Protein AF-A0A4Q5PZY2-F1 (afdb_monomer)

pLDDT: mean 84.06, std 11.75, range [44.28, 97.5]

Secondary structure (DSSP, 8-state):
-EEEESPTT----HHHHHHTEEEE-TTTGGGS-SS-EEEEEEETTEEEEEEEE--TTS-EEEE--HHHHHHH--STT--EEEEE-SSSEEEEEETTTTTTTSSSSSB-HHHHHHHHHHHHHHHHHSPPPPPPSSS-HHHHHHHHHS--TT---EETTEES--HHHHHHHHHHHHHHHHHHHHHHHTTSS-TT--EEE--TT---TT--SEEETTEEEEEE-S-HHHHHHHHHHHHTT-TT--SEEEE-HHHHHHHH--

Solvent-accessible surface area (backbone atoms only — not comparable to full-atom values): 14464 Å² total; per-residue (Å²): 96,75,51,60,41,47,48,94,95,52,61,43,45,68,68,32,39,72,67,5,39,50,67,40,49,78,90,58,44,86,77,46,64,96,61,63,45,79,30,39,36,32,46,95,92,39,81,42,82,28,49,36,41,75,43,87,101,51,56,26,42,34,44,63,34,36,76,58,28,53,74,52,49,63,50,73,65,36,45,29,34,39,33,48,75,54,77,55,31,34,38,52,44,36,44,66,61,40,65,68,64,72,72,20,67,71,31,42,53,68,52,51,51,51,47,51,51,54,51,50,53,31,34,69,75,26,45,80,77,83,73,78,93,70,78,55,73,65,57,51,50,45,59,35,69,39,74,62,92,87,60,74,43,48,39,33,84,41,67,82,48,24,59,51,57,38,50,55,36,52,50,38,40,50,35,46,58,51,43,55,50,49,37,35,74,70,64,76,37,63,67,81,40,41,27,30,54,37,50,84,81,52,84,49,92,96,57,55,39,30,32,52,71,85,39,40,18,42,62,45,69,58,60,51,90,51,41,67,61,52,50,52,61,48,52,74,73,32,89,87,58,68,79,41,80,35,58,32,68,68,32,54,53,54,65,73,78,108

Radius of gyration: 21.44 Å; Cα contacts (8 Å, |Δi|>4): 410; chains: 1; bounding box: 52×34×70 Å

Nearest PDB structures (foldseek):
  1yel-assembly1_A  TM=7.559E-01  e=3.638E-03  Arabidopsis thaliana
  4i1k-assembly2_B  TM=6.628E-01  e=3.866E-03  Arabidopsis thaliana
  8oj1-assembly1_A-2  TM=6.956E-01  e=2.529E-02  Marchantia polymorpha
  6sdg-assembly1_B  TM=6.313E-01  e=1.222E-02  Marchantia polymorpha
  6ycq-assembly1_B  TM=6.560E-01  e=2.109E-02  Arabidopsis thaliana

Sequence (258 aa):
MTFYLPTPGNNITTNDIEKGILRITVDVKPHFPPRDGLITIIINDKAHQVNFTKKIGRSDLLYIGKKLFESLAVGKKCRLRITRVNESEFRIENAYFLFLNTETDDIGYKQLLDLKQKYWESLKKTSFPIPPQNGSCVEMIHYFKRKNIGENNQIGPYFGLTVFEAANRIASDLVIINGIIQLIEQKREPKLSRITIRLGNKHIKGQGDFTINGKEGEAFNVAASFYKSKLRTTIAKWPNGLSYILVNAEVFEDLKNE

Mean predicted aligned error: 11.79 Å

Structure (mmCIF, N/CA/C/O backbone):
data_AF-A0A4Q5PZY2-F1
#
_entry.id   AF-A0A4Q5PZY2-F1
#
loop_
_atom_site.group_PDB
_atom_site.id
_atom_site.type_symbol
_atom_site.label_atom_id
_atom_site.label_alt_id
_atom_site.label_comp_id
_atom_site.label_asym_id
_atom_site.label_entity_id
_atom_site.label_seq_id
_atom_site.pdbx_PDB_ins_code
_atom_site.Cartn_x
_atom_site.Cartn_y
_atom_site.Cartn_z
_atom_site.occupancy
_atom_site.B_iso_or_equiv
_atom_site.auth_seq_id
_atom_site.auth_comp_id
_atom_site.auth_asym_id
_atom_site.auth_atom_id
_atom_site.pdbx_PDB_model_num
ATOM 1 N N . MET A 1 1 ? -8.182 3.109 -21.704 1.00 81.50 1 MET A N 1
ATOM 2 C CA . MET A 1 1 ? -7.875 1.692 -22.032 1.00 81.50 1 MET A CA 1
ATOM 3 C C . MET A 1 1 ? -6.744 1.212 -21.139 1.00 81.50 1 MET A C 1
ATOM 5 O O . MET A 1 1 ? -5.828 1.993 -20.908 1.00 81.50 1 MET A O 1
ATOM 9 N N . THR A 1 2 ? -6.793 -0.034 -20.663 1.00 81.81 2 THR A N 1
ATOM 10 C CA . THR A 1 2 ? -5.814 -0.578 -19.711 1.00 81.81 2 THR A CA 1
ATOM 11 C C . THR A 1 2 ? -5.279 -1.925 -20.183 1.00 81.81 2 THR A C 1
ATOM 13 O O . THR A 1 2 ? -6.039 -2.749 -20.682 1.00 81.81 2 THR A O 1
ATOM 16 N N . PHE A 1 3 ? -3.977 -2.144 -20.020 1.00 83.19 3 PHE A N 1
ATOM 17 C CA . PHE A 1 3 ? -3.289 -3.391 -20.358 1.00 83.19 3 PHE A CA 1
ATOM 18 C C . PHE A 1 3 ? -2.084 -3.605 -19.435 1.00 83.19 3 PHE A C 1
ATOM 20 O O . PHE A 1 3 ? -1.756 -2.750 -18.611 1.00 83.19 3 PHE A O 1
ATOM 27 N N . TYR A 1 4 ? -1.432 -4.763 -19.552 1.00 82.19 4 TYR A N 1
ATOM 28 C CA . TYR A 1 4 ? -0.329 -5.144 -18.675 1.00 82.19 4 TYR A CA 1
ATOM 29 C C . TYR A 1 4 ? 0.947 -5.435 -19.454 1.00 82.19 4 TYR A C 1
ATOM 31 O O . TYR A 1 4 ? 0.915 -6.146 -20.454 1.00 82.19 4 TYR A O 1
ATOM 39 N N . LEU A 1 5 ? 2.067 -4.939 -18.937 1.00 85.12 5 LEU A N 1
ATOM 40 C CA . LEU A 1 5 ? 3.406 -5.211 -19.445 1.00 85.12 5 LEU A CA 1
ATOM 41 C C . LEU A 1 5 ? 4.268 -5.837 -18.349 1.00 85.12 5 LEU A C 1
ATOM 43 O O . LEU A 1 5 ? 4.194 -5.390 -17.215 1.00 85.12 5 LEU A O 1
ATOM 47 N N . PRO A 1 6 ? 5.116 -6.825 -18.638 1.00 79.44 6 PRO A N 1
ATOM 48 C CA . PRO A 1 6 ? 5.267 -7.485 -19.922 1.00 79.44 6 PRO A CA 1
ATOM 49 C C . PRO A 1 6 ? 4.070 -8.407 -20.210 1.00 79.44 6 PRO A C 1
ATOM 51 O O . PRO A 1 6 ? 3.331 -8.802 -19.302 1.00 79.44 6 PRO A O 1
ATOM 54 N N . THR A 1 7 ? 3.853 -8.719 -21.484 1.00 77.25 7 THR A N 1
ATOM 55 C CA . THR A 1 7 ? 2.777 -9.620 -21.921 1.00 77.25 7 THR A CA 1
ATOM 56 C C . THR A 1 7 ? 3.162 -11.080 -21.670 1.00 77.25 7 THR A C 1
ATOM 58 O O . THR A 1 7 ? 4.345 -11.357 -21.444 1.00 77.25 7 THR A O 1
ATOM 61 N N . PRO A 1 8 ? 2.200 -12.026 -21.625 1.00 71.75 8 PRO A N 1
ATOM 62 C CA . PRO A 1 8 ? 2.488 -13.416 -21.276 1.00 71.75 8 PRO A CA 1
ATOM 63 C C . PRO A 1 8 ? 3.657 -13.997 -22.085 1.00 71.75 8 PRO A C 1
ATOM 65 O O . PRO A 1 8 ? 3.727 -13.830 -23.298 1.00 71.75 8 PRO A O 1
ATOM 68 N N . GLY A 1 9 ? 4.596 -14.648 -21.395 1.00 69.44 9 GLY A N 1
ATOM 69 C CA . GLY A 1 9 ? 5.831 -15.175 -21.990 1.00 69.44 9 GLY A CA 1
ATOM 70 C C . GLY A 1 9 ? 7.020 -14.202 -21.999 1.00 69.44 9 GLY A C 1
ATOM 71 O O . GLY A 1 9 ? 8.149 -14.640 -22.199 1.00 69.44 9 GLY A O 1
ATOM 72 N N . ASN A 1 10 ? 6.810 -12.914 -21.708 1.00 79.12 10 ASN A N 1
ATOM 73 C CA . ASN A 1 10 ? 7.871 -11.909 -21.599 1.00 79.12 10 ASN A CA 1
ATOM 74 C C . ASN A 1 10 ? 8.143 -11.533 -20.134 1.00 79.12 10 ASN A C 1
ATOM 76 O O . ASN A 1 10 ? 7.277 -11.659 -19.273 1.00 79.12 10 ASN A O 1
ATOM 80 N N . ASN A 1 11 ? 9.350 -11.038 -19.843 1.00 78.00 11 ASN A N 1
ATOM 81 C CA . ASN A 1 11 ? 9.750 -10.595 -18.505 1.00 78.00 11 ASN A CA 1
ATOM 82 C C . ASN A 1 11 ? 10.530 -9.277 -18.582 1.00 78.00 11 ASN A C 1
ATOM 84 O O . ASN A 1 11 ? 11.343 -9.107 -19.487 1.00 78.00 11 ASN A O 1
ATOM 88 N N . ILE A 1 12 ? 10.338 -8.384 -17.605 1.00 82.38 12 ILE A N 1
ATOM 89 C CA . ILE A 1 12 ? 11.254 -7.255 -17.389 1.00 82.38 12 ILE A CA 1
ATOM 90 C C . ILE A 1 12 ? 12.573 -7.833 -16.870 1.00 82.38 12 ILE A C 1
ATOM 92 O O . ILE A 1 12 ? 12.580 -8.591 -15.892 1.00 82.38 12 ILE A O 1
ATOM 96 N N . THR A 1 13 ? 13.675 -7.522 -17.552 1.00 82.62 13 THR A N 1
ATOM 97 C CA . THR A 1 13 ? 15.013 -8.026 -17.215 1.00 82.62 13 THR A CA 1
ATOM 98 C C . THR A 1 13 ? 15.801 -7.022 -16.374 1.00 82.62 13 THR A C 1
ATOM 100 O O . THR A 1 13 ? 15.485 -5.835 -16.340 1.00 82.62 13 THR A O 1
ATOM 103 N N . THR A 1 14 ? 16.875 -7.477 -15.724 1.00 77.25 14 THR A N 1
ATOM 104 C CA . THR A 1 14 ? 17.794 -6.589 -14.989 1.00 77.25 14 THR A CA 1
ATOM 105 C C . THR A 1 14 ? 18.388 -5.510 -15.900 1.00 77.25 14 THR A C 1
ATOM 107 O O . THR A 1 14 ? 18.430 -4.348 -15.521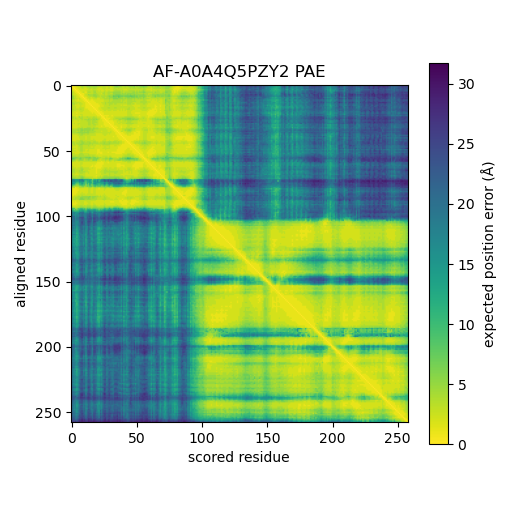 1.00 77.25 14 THR A O 1
ATOM 110 N N . ASN A 1 15 ? 18.742 -5.870 -17.137 1.00 84.44 15 ASN A N 1
ATOM 111 C CA . ASN A 1 15 ? 19.282 -4.946 -18.138 1.00 84.44 15 ASN A CA 1
ATOM 112 C C . ASN A 1 15 ? 18.269 -3.854 -18.530 1.00 84.44 15 ASN A C 1
ATOM 114 O O . ASN A 1 15 ? 18.650 -2.717 -18.793 1.00 84.44 15 ASN A O 1
ATOM 118 N N . ASP A 1 16 ? 16.974 -4.184 -18.564 1.00 87.69 16 ASP A N 1
ATOM 119 C CA . ASP A 1 16 ? 15.919 -3.203 -18.836 1.00 87.69 16 ASP A CA 1
ATOM 120 C C . ASP A 1 16 ? 15.817 -2.178 -17.695 1.00 87.69 16 ASP A C 1
ATOM 122 O O . ASP A 1 16 ? 15.738 -0.978 -17.956 1.00 87.69 16 ASP A O 1
ATOM 126 N N . ILE A 1 17 ? 15.892 -2.635 -16.439 1.00 82.88 17 ILE A N 1
ATOM 127 C CA . ILE A 1 17 ? 15.881 -1.772 -15.245 1.00 82.88 17 ILE A CA 1
ATOM 128 C C . ILE A 1 17 ? 17.137 -0.894 -15.206 1.00 82.88 17 ILE A C 1
ATOM 130 O O . ILE A 1 17 ? 17.031 0.326 -15.087 1.00 82.88 17 ILE A O 1
ATOM 134 N N . GLU A 1 18 ? 18.319 -1.491 -15.385 1.00 84.19 18 GLU A N 1
ATOM 135 C CA . GLU A 1 18 ? 19.608 -0.787 -15.385 1.00 84.19 18 GLU A CA 1
ATOM 136 C C . GLU A 1 18 ? 19.666 0.314 -16.443 1.00 84.19 18 GLU A C 1
ATOM 138 O O . GLU A 1 18 ? 20.152 1.413 -16.168 1.00 84.19 18 GLU A O 1
ATOM 143 N N . LYS A 1 19 ? 19.132 0.044 -17.639 1.00 89.69 19 LYS A N 1
ATOM 144 C CA . LYS A 1 19 ? 19.062 1.025 -18.728 1.00 89.69 19 LYS A CA 1
ATOM 145 C C . LYS A 1 19 ? 17.882 1.984 -18.605 1.00 89.69 19 LYS A C 1
ATOM 147 O O . LYS A 1 19 ? 17.841 2.973 -19.332 1.00 89.69 19 LYS A O 1
ATOM 152 N N . GLY A 1 20 ? 16.927 1.723 -17.713 1.00 90.94 20 GLY A N 1
ATOM 153 C CA . GLY A 1 20 ? 15.727 2.542 -17.585 1.00 90.94 20 GLY A CA 1
ATOM 154 C C . GLY A 1 20 ? 14.769 2.413 -18.775 1.00 90.94 20 GLY A C 1
ATOM 155 O O . GLY A 1 20 ? 14.147 3.409 -19.138 1.00 90.94 20 GLY A O 1
ATOM 156 N N . ILE A 1 21 ? 14.689 1.243 -19.421 1.00 93.25 21 ILE A N 1
ATOM 157 C CA . ILE A 1 21 ? 13.954 1.040 -20.681 1.00 93.25 21 ILE A CA 1
ATOM 158 C C . ILE A 1 21 ? 12.835 0.012 -20.513 1.00 93.25 21 ILE A C 1
ATOM 160 O O . ILE A 1 21 ? 13.097 -1.185 -20.422 1.00 93.25 21 ILE A O 1
ATOM 164 N N . LEU A 1 22 ? 11.578 0.447 -20.585 1.00 92.19 22 LEU A N 1
ATOM 165 C CA . LEU A 1 22 ? 10.438 -0.462 -20.677 1.00 92.19 22 LEU A CA 1
ATOM 166 C C . LEU A 1 22 ? 10.208 -0.872 -22.136 1.00 92.19 22 LEU A C 1
ATOM 168 O O . LEU A 1 22 ? 10.033 -0.031 -23.019 1.00 92.19 22 LEU A O 1
ATOM 172 N N . ARG A 1 23 ? 10.194 -2.182 -22.388 1.00 92.12 23 ARG A N 1
ATOM 173 C CA . ARG A 1 23 ? 9.936 -2.750 -23.715 1.00 92.12 23 ARG A CA 1
ATOM 174 C C . ARG A 1 23 ? 8.444 -2.949 -23.936 1.00 92.12 23 ARG A C 1
ATOM 176 O O . ARG A 1 23 ? 7.781 -3.640 -23.167 1.00 92.12 23 ARG A O 1
ATOM 183 N N . ILE A 1 24 ? 7.949 -2.396 -25.032 1.00 92.62 24 ILE A N 1
ATOM 184 C CA . ILE A 1 24 ? 6.563 -2.509 -25.470 1.00 92.62 24 ILE A CA 1
ATOM 185 C C . ILE A 1 24 ? 6.483 -3.624 -26.518 1.00 92.62 24 ILE A C 1
ATOM 187 O O . ILE A 1 24 ? 7.034 -3.518 -27.619 1.00 92.62 24 ILE A O 1
ATOM 191 N N . THR A 1 25 ? 5.856 -4.736 -26.147 1.00 88.12 25 THR A N 1
ATOM 192 C CA . THR A 1 25 ? 5.721 -5.939 -26.980 1.00 88.12 25 THR A CA 1
ATOM 193 C C . THR A 1 25 ? 4.726 -5.730 -28.120 1.00 88.12 25 THR A C 1
ATOM 195 O O . THR A 1 25 ? 3.890 -4.828 -28.071 1.00 88.12 25 THR A O 1
ATOM 198 N N . VAL A 1 26 ? 4.847 -6.545 -29.177 1.00 86.12 26 VAL A N 1
ATOM 199 C CA . VAL A 1 26 ? 4.150 -6.333 -30.460 1.00 86.12 26 VAL A CA 1
ATOM 200 C C . VAL A 1 26 ? 2.632 -6.223 -30.310 1.00 86.12 26 VAL A C 1
ATOM 202 O O . VAL A 1 26 ? 2.004 -5.441 -31.016 1.00 86.12 26 VAL A O 1
ATOM 205 N N . ASP A 1 27 ? 2.073 -6.962 -29.357 1.00 85.88 27 ASP A N 1
ATOM 206 C CA . ASP A 1 27 ? 0.644 -7.092 -29.111 1.00 85.88 27 ASP A CA 1
ATOM 207 C C . ASP A 1 27 ? 0.012 -5.824 -28.528 1.00 85.88 27 ASP A C 1
ATOM 209 O O . ASP A 1 27 ? -1.162 -5.563 -28.769 1.00 85.88 27 ASP A O 1
ATOM 213 N N . VAL A 1 28 ? 0.791 -4.988 -27.836 1.00 89.50 28 VAL A N 1
ATOM 214 C CA . VAL A 1 28 ? 0.290 -3.729 -27.259 1.00 89.50 28 VAL A CA 1
ATOM 215 C C . VAL A 1 28 ? 0.786 -2.480 -27.989 1.00 89.50 28 VAL A C 1
ATOM 217 O O . VAL A 1 28 ? 0.323 -1.378 -27.695 1.00 89.50 28 VAL A O 1
ATOM 220 N N . LYS A 1 29 ? 1.682 -2.617 -28.977 1.00 91.06 29 LYS A N 1
ATOM 221 C CA . LYS A 1 29 ? 2.161 -1.494 -29.807 1.00 91.06 29 LYS A CA 1
ATOM 222 C C . LYS A 1 29 ? 1.058 -0.634 -30.428 1.00 91.06 29 LYS A C 1
ATOM 224 O O . LYS A 1 29 ? 1.265 0.581 -30.479 1.00 91.06 29 LYS A O 1
ATOM 229 N N . PRO A 1 30 ? -0.078 -1.187 -30.906 1.00 91.75 30 PRO A N 1
ATOM 230 C CA . PRO A 1 30 ? -1.146 -0.371 -31.484 1.00 91.75 30 PRO A CA 1
ATOM 231 C C . PRO A 1 30 ? -1.747 0.649 -30.505 1.00 91.75 30 PRO A C 1
ATOM 233 O O . PRO A 1 30 ? -2.427 1.577 -30.930 1.00 91.75 30 PRO A O 1
ATOM 236 N N . HIS A 1 31 ? -1.506 0.498 -29.199 1.00 91.88 31 HIS A N 1
ATOM 237 C CA . HIS A 1 31 ? -2.008 1.409 -28.168 1.00 91.88 31 HIS A CA 1
ATOM 238 C C . HIS A 1 31 ? -1.060 2.568 -27.843 1.00 91.88 31 HIS A C 1
ATOM 240 O O . HIS A 1 31 ? -1.451 3.466 -27.098 1.00 91.88 31 HIS A O 1
ATOM 246 N N . PHE A 1 32 ? 0.157 2.555 -28.388 1.00 93.75 32 PHE A N 1
ATOM 247 C CA . PHE A 1 32 ? 1.151 3.615 -28.230 1.00 93.75 32 PHE A CA 1
ATOM 248 C C . PHE A 1 32 ? 1.190 4.528 -29.465 1.00 93.75 32 PHE A C 1
ATOM 250 O O . PHE A 1 32 ? 0.739 4.111 -30.538 1.00 93.75 32 PHE A O 1
ATOM 257 N N . PRO A 1 33 ? 1.738 5.757 -29.345 1.00 93.50 33 PRO A N 1
ATOM 258 C CA . PRO A 1 33 ? 1.829 6.697 -30.459 1.00 93.50 33 PRO A CA 1
ATOM 259 C C . PRO A 1 33 ? 2.425 6.068 -31.721 1.00 93.50 33 PRO A C 1
ATOM 261 O O . PRO A 1 33 ? 3.290 5.199 -31.621 1.00 93.50 33 PRO A O 1
ATOM 264 N N . PRO A 1 34 ? 2.008 6.488 -32.927 1.00 91.25 34 PRO A N 1
ATOM 265 C CA . PRO A 1 34 ? 2.454 5.873 -34.177 1.00 91.25 34 PRO A CA 1
ATOM 266 C C . PRO A 1 34 ? 3.895 6.235 -34.566 1.00 91.25 34 PRO A C 1
ATOM 268 O O . PRO A 1 34 ? 4.458 5.579 -35.440 1.00 91.25 34 PRO A O 1
ATOM 271 N N . ARG A 1 35 ? 4.500 7.243 -33.927 1.00 92.81 35 ARG A N 1
ATOM 272 C CA . ARG A 1 35 ? 5.833 7.776 -34.242 1.00 92.81 35 ARG A CA 1
ATOM 273 C C . ARG A 1 35 ? 6.664 7.956 -32.974 1.00 92.81 35 ARG A C 1
ATOM 275 O O . ARG A 1 35 ? 6.118 7.980 -31.872 1.00 92.81 35 ARG A O 1
ATOM 282 N N . ASP A 1 36 ? 7.970 8.092 -33.163 1.00 96.38 36 ASP A N 1
ATOM 283 C CA . ASP A 1 36 ? 8.914 8.466 -32.110 1.00 96.38 36 ASP A CA 1
ATOM 284 C C . ASP A 1 36 ? 8.577 9.854 -31.559 1.00 96.38 36 ASP A C 1
ATOM 286 O O . ASP A 1 36 ? 8.077 10.717 -32.285 1.00 96.38 36 ASP A O 1
ATOM 290 N N . GLY A 1 37 ? 8.875 10.082 -30.283 1.00 95.31 37 GLY A N 1
ATOM 291 C CA . GLY A 1 37 ? 8.677 11.388 -29.668 1.00 95.31 37 GLY A CA 1
ATOM 292 C C . GLY A 1 37 ? 8.679 11.354 -28.149 1.00 95.31 37 GLY A C 1
ATOM 293 O O . GLY A 1 37 ? 8.898 10.314 -27.525 1.00 95.31 37 GLY A O 1
ATOM 294 N N . LEU A 1 38 ? 8.423 12.518 -27.559 1.00 96.81 38 LEU A N 1
ATOM 295 C CA . LEU A 1 38 ? 8.195 12.646 -26.127 1.00 96.81 38 LEU A CA 1
ATOM 296 C C . LEU A 1 38 ? 6.752 12.274 -25.800 1.00 96.81 38 LEU A C 1
ATOM 298 O O . LEU A 1 38 ? 5.817 12.740 -26.451 1.00 96.81 38 LEU A O 1
ATOM 302 N N . ILE A 1 39 ? 6.586 11.462 -24.763 1.00 97.06 39 ILE A N 1
ATOM 303 C CA . ILE A 1 39 ? 5.285 11.152 -24.179 1.00 97.06 39 ILE A CA 1
ATOM 304 C C . ILE A 1 39 ? 5.309 11.461 -22.688 1.00 97.06 39 ILE A C 1
ATOM 306 O O . ILE A 1 39 ? 6.365 11.456 -22.051 1.00 97.06 39 ILE A O 1
ATOM 310 N N . THR A 1 40 ? 4.136 11.698 -22.122 1.00 97.50 40 THR A N 1
ATOM 311 C CA . THR A 1 40 ? 3.965 11.887 -20.686 1.00 97.50 40 THR A CA 1
ATOM 312 C C . THR A 1 40 ? 3.638 10.549 -20.036 1.00 97.50 40 THR A C 1
ATOM 314 O O . THR A 1 40 ? 2.727 9.838 -20.460 1.00 97.50 40 THR A O 1
ATOM 317 N N . ILE A 1 41 ? 4.358 10.208 -18.972 1.00 95.94 41 ILE A N 1
ATOM 318 C CA . ILE A 1 41 ? 3.991 9.116 -18.076 1.00 95.94 41 ILE A CA 1
ATOM 319 C C . ILE A 1 41 ? 3.628 9.656 -16.698 1.00 95.94 41 ILE A C 1
ATOM 321 O O . ILE A 1 41 ? 4.296 10.548 -16.183 1.00 95.94 41 ILE A O 1
ATOM 325 N N . ILE A 1 42 ? 2.586 9.101 -16.086 1.00 90.12 42 ILE A N 1
ATOM 326 C CA . ILE A 1 42 ? 2.214 9.394 -14.703 1.00 90.12 42 ILE A CA 1
ATOM 327 C C . ILE A 1 42 ? 2.640 8.223 -13.824 1.00 90.12 42 ILE A C 1
ATOM 329 O O . ILE A 1 42 ? 2.158 7.103 -14.011 1.00 90.12 42 ILE A O 1
ATOM 333 N N . ILE A 1 43 ? 3.516 8.497 -12.857 1.00 84.69 43 ILE A N 1
ATOM 334 C CA . ILE A 1 43 ? 4.001 7.546 -11.850 1.00 84.69 43 ILE A CA 1
ATOM 335 C C . ILE A 1 43 ? 3.852 8.210 -10.482 1.00 84.69 43 ILE A C 1
ATOM 337 O O . ILE A 1 43 ? 4.322 9.330 -10.298 1.00 84.69 43 ILE A O 1
ATOM 341 N N . ASN A 1 44 ? 3.225 7.535 -9.513 1.00 73.62 44 ASN A N 1
ATOM 342 C CA . ASN A 1 44 ? 2.990 8.082 -8.164 1.00 73.62 44 ASN A CA 1
ATOM 343 C C . ASN A 1 44 ? 2.357 9.490 -8.198 1.00 73.62 44 ASN A C 1
ATOM 345 O O . ASN A 1 44 ? 2.823 10.405 -7.520 1.00 73.62 44 ASN A O 1
ATOM 349 N N . ASP A 1 45 ? 1.357 9.666 -9.070 1.00 77.69 45 ASP A N 1
ATOM 350 C CA . ASP A 1 45 ? 0.629 10.922 -9.319 1.00 77.69 45 ASP A CA 1
ATOM 351 C C . ASP A 1 45 ? 1.482 12.111 -9.779 1.00 77.69 45 ASP A C 1
ATOM 353 O O . ASP A 1 45 ? 1.030 13.255 -9.779 1.00 77.69 45 ASP A O 1
ATOM 357 N N . LYS A 1 46 ? 2.707 11.847 -10.241 1.00 83.00 46 LYS A N 1
ATOM 358 C CA . LYS A 1 46 ? 3.584 12.844 -10.851 1.00 83.00 46 LYS A CA 1
ATOM 359 C C . LYS A 1 46 ? 3.753 12.561 -12.334 1.00 83.00 46 LYS A C 1
ATOM 361 O O . LYS A 1 46 ? 4.001 11.425 -12.736 1.00 83.00 46 LYS A O 1
ATOM 366 N N . ALA A 1 47 ? 3.610 13.610 -13.137 1.00 92.25 47 ALA A N 1
ATOM 367 C CA . ALA A 1 47 ? 3.840 13.562 -14.572 1.00 92.25 47 ALA A CA 1
ATOM 368 C C . ALA A 1 47 ? 5.340 13.682 -14.883 1.00 92.25 47 ALA A C 1
ATOM 370 O O . ALA A 1 47 ? 6.044 14.520 -14.318 1.00 92.25 47 ALA A O 1
ATOM 371 N N . HIS A 1 48 ? 5.814 12.856 -15.809 1.00 95.12 48 HIS A N 1
ATOM 372 C CA . HIS A 1 48 ? 7.191 12.819 -16.284 1.00 95.12 48 HIS A CA 1
ATOM 373 C C . HIS A 1 48 ? 7.195 12.743 -17.810 1.00 95.12 48 HIS A C 1
ATOM 375 O O . HIS A 1 48 ? 6.497 11.909 -18.381 1.00 95.12 48 HIS A O 1
ATOM 381 N N . GLN A 1 49 ? 7.991 13.577 -18.478 1.00 96.94 49 GLN A N 1
ATOM 382 C CA . GLN A 1 49 ? 8.216 13.433 -19.917 1.00 96.94 49 GLN A CA 1
ATOM 383 C C . GLN A 1 49 ? 9.342 12.438 -20.180 1.00 96.94 49 GLN A C 1
ATOM 385 O O . GLN A 1 49 ? 10.409 12.518 -19.572 1.00 96.94 49 GLN A O 1
ATOM 390 N N . VAL A 1 50 ? 9.093 11.501 -21.090 1.00 96.69 50 VAL A N 1
ATOM 391 C CA . VAL A 1 50 ? 10.014 10.415 -21.428 1.00 96.69 50 VAL A CA 1
ATOM 392 C C . VAL A 1 50 ? 10.046 10.179 -22.931 1.00 96.69 50 VAL A C 1
ATOM 394 O O . VAL A 1 50 ? 9.061 10.408 -23.632 1.00 96.69 50 VAL A O 1
ATOM 397 N N . ASN A 1 51 ? 11.181 9.695 -23.431 1.00 97.44 51 ASN A N 1
ATOM 398 C CA . ASN A 1 51 ? 11.319 9.359 -24.845 1.00 97.44 51 ASN A CA 1
ATOM 399 C C . ASN A 1 51 ? 10.632 8.027 -25.157 1.00 97.44 51 ASN A C 1
ATOM 401 O O . ASN A 1 51 ? 10.817 7.035 -24.448 1.00 97.44 51 ASN A O 1
ATOM 405 N N . PHE A 1 52 ? 9.901 7.999 -26.264 1.00 97.25 52 PHE A N 1
ATOM 406 C CA . PHE A 1 52 ? 9.341 6.807 -26.878 1.00 97.25 52 PHE A CA 1
ATOM 407 C C . PHE A 1 52 ? 9.952 6.601 -28.267 1.00 97.25 52 PHE A C 1
ATOM 409 O O . PHE A 1 52 ? 10.076 7.540 -29.055 1.00 97.25 52 PHE A O 1
ATOM 416 N N . THR A 1 53 ? 10.334 5.362 -28.572 1.00 96.81 53 THR A N 1
ATOM 417 C CA . THR A 1 53 ? 10.977 4.997 -29.838 1.00 96.81 53 THR A CA 1
ATOM 418 C C . THR A 1 53 ? 10.347 3.741 -30.425 1.00 96.81 53 THR A C 1
ATOM 420 O O . THR A 1 53 ? 10.413 2.660 -29.833 1.00 96.81 53 THR A O 1
ATOM 423 N N . LYS A 1 54 ? 9.810 3.865 -31.638 1.00 94.06 54 LYS A N 1
ATOM 424 C CA . LYS A 1 54 ? 9.329 2.770 -32.475 1.00 94.06 54 LYS A CA 1
ATOM 425 C C . LYS A 1 54 ? 10.491 1.937 -32.988 1.00 94.06 54 LYS A C 1
ATOM 427 O O . LYS A 1 54 ? 11.539 2.443 -33.393 1.00 94.06 54 LYS A O 1
ATOM 432 N N . LYS A 1 55 ? 10.293 0.624 -33.021 1.00 92.88 55 LYS A N 1
ATOM 433 C CA . LYS A 1 55 ? 11.224 -0.324 -33.635 1.00 92.88 55 LYS A CA 1
ATOM 434 C C . LYS A 1 55 ? 10.483 -1.257 -34.582 1.00 92.88 55 LYS A C 1
ATOM 436 O O . LYS A 1 55 ? 9.481 -1.872 -34.223 1.00 92.88 55 LYS A O 1
ATOM 441 N N . ILE A 1 56 ? 11.012 -1.408 -35.792 1.00 86.94 56 ILE A N 1
ATOM 442 C CA . ILE A 1 56 ? 10.509 -2.370 -36.778 1.00 86.94 56 ILE A CA 1
ATOM 443 C C . ILE A 1 56 ? 11.047 -3.760 -36.416 1.00 86.94 56 ILE A C 1
ATOM 445 O O . ILE A 1 56 ? 12.228 -3.909 -36.101 1.00 86.94 56 ILE A O 1
ATOM 449 N N . GLY A 1 57 ? 10.174 -4.772 -36.396 1.00 83.81 57 GLY A N 1
ATOM 450 C CA . GLY A 1 57 ? 10.548 -6.170 -36.123 1.00 83.81 57 GLY A CA 1
ATOM 451 C C . GLY A 1 57 ? 11.051 -6.469 -34.700 1.00 83.81 57 GLY A C 1
A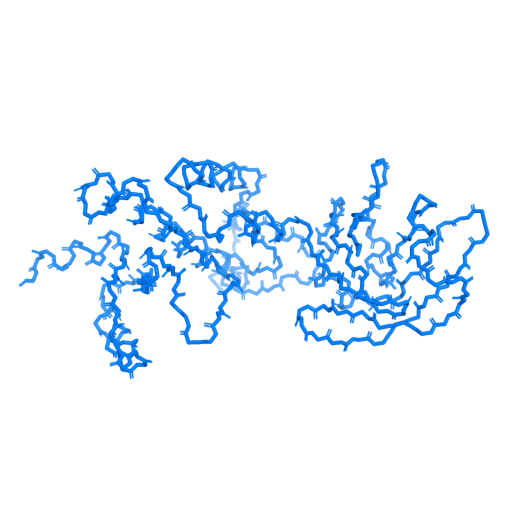TOM 452 O O . GLY A 1 57 ? 11.526 -7.570 -34.440 1.00 83.81 57 GLY A O 1
ATOM 453 N N . ARG A 1 58 ? 10.982 -5.508 -33.769 1.00 88.00 58 ARG A N 1
ATOM 454 C CA . ARG A 1 58 ? 11.407 -5.636 -32.358 1.00 88.00 58 ARG A CA 1
ATOM 455 C C . ARG A 1 58 ? 10.445 -4.884 -31.443 1.00 88.00 58 ARG A C 1
ATOM 457 O O . ARG A 1 58 ? 9.612 -4.144 -31.945 1.00 88.00 58 ARG A O 1
ATOM 464 N N . SER A 1 59 ? 10.550 -5.027 -30.124 1.00 90.69 59 SER A N 1
ATOM 465 C CA . SER A 1 59 ? 9.765 -4.228 -29.166 1.00 90.69 59 SER A CA 1
ATOM 466 C C . SER A 1 59 ? 10.032 -2.725 -29.307 1.00 90.69 59 SER A C 1
ATOM 468 O O . SER A 1 59 ? 11.188 -2.334 -29.486 1.00 90.69 59 SER A O 1
ATOM 470 N N . ASP A 1 60 ? 8.989 -1.897 -29.177 1.00 94.88 60 ASP A N 1
ATOM 471 C CA . ASP A 1 60 ? 9.177 -0.444 -29.033 1.00 94.88 60 ASP A CA 1
ATOM 472 C C . ASP A 1 60 ? 9.771 -0.155 -27.645 1.00 94.88 60 ASP A C 1
ATOM 474 O O . ASP A 1 60 ? 9.681 -0.985 -26.734 1.00 94.88 60 ASP A O 1
ATOM 478 N N . LEU A 1 61 ? 10.426 0.992 -27.489 1.00 95.44 61 LEU A N 1
ATOM 479 C CA . LEU A 1 61 ? 11.187 1.330 -26.288 1.00 95.44 61 LEU A CA 1
ATOM 480 C C . LEU A 1 61 ? 10.622 2.586 -25.636 1.00 95.44 61 LEU A C 1
ATOM 482 O O . LEU A 1 61 ? 10.442 3.606 -26.299 1.00 95.44 61 LEU A O 1
ATOM 486 N N . LEU A 1 62 ? 10.395 2.513 -24.328 1.00 95.44 62 LEU A N 1
ATOM 487 C CA . LEU A 1 62 ? 10.007 3.642 -23.496 1.00 95.44 62 LEU A CA 1
ATOM 488 C C . LEU A 1 62 ? 11.105 3.920 -22.466 1.00 95.44 62 LEU A C 1
ATOM 490 O O . LEU A 1 62 ? 11.372 3.097 -21.589 1.00 95.44 62 LEU A O 1
ATOM 494 N N . TYR A 1 63 ? 11.746 5.078 -22.573 1.00 95.81 63 TYR A N 1
ATOM 495 C CA . TYR A 1 63 ? 12.894 5.470 -21.755 1.00 95.81 63 TYR A CA 1
ATOM 496 C C . TYR A 1 63 ? 12.436 6.147 -20.460 1.00 95.81 63 TYR A C 1
ATOM 498 O O . TYR A 1 63 ? 12.483 7.366 -20.324 1.00 95.81 63 TYR A O 1
ATOM 506 N N . ILE A 1 64 ? 11.992 5.333 -19.506 1.00 92.06 64 ILE A N 1
ATOM 507 C CA . ILE A 1 64 ? 11.513 5.764 -18.184 1.00 92.06 64 ILE A CA 1
ATOM 508 C C . ILE A 1 64 ? 12.653 6.353 -17.334 1.00 92.06 64 ILE A C 1
ATOM 510 O O . ILE A 1 64 ? 12.436 7.238 -16.510 1.00 92.06 64 ILE A O 1
ATOM 514 N N . GLY A 1 65 ? 13.879 5.875 -17.550 1.00 89.69 65 GLY A N 1
ATOM 515 C CA . GLY A 1 65 ? 15.051 6.230 -16.755 1.00 89.69 65 GLY A CA 1
ATOM 516 C C . GLY A 1 65 ? 15.173 5.366 -15.498 1.00 89.69 65 GLY A C 1
ATOM 517 O O . GLY A 1 65 ? 14.182 5.029 -14.854 1.00 89.69 65 GLY A O 1
ATOM 518 N N . LYS A 1 66 ? 16.412 5.006 -15.138 1.00 85.31 66 LYS A N 1
ATOM 519 C CA . LYS A 1 66 ? 16.725 4.009 -14.098 1.00 85.31 66 LYS A CA 1
ATOM 520 C C . LYS A 1 66 ? 15.987 4.255 -12.777 1.00 85.31 66 LYS A C 1
ATOM 522 O O . LYS A 1 66 ? 15.268 3.382 -12.320 1.00 85.31 66 LYS A O 1
ATOM 527 N N . LYS A 1 67 ? 16.079 5.466 -12.212 1.00 82.25 67 LYS A N 1
ATOM 528 C CA . LYS A 1 67 ? 15.468 5.801 -10.908 1.00 82.25 67 LYS A CA 1
ATOM 529 C C . LYS A 1 67 ? 13.943 5.639 -10.888 1.00 82.25 67 LYS A C 1
ATOM 531 O O . LYS A 1 67 ? 13.385 5.145 -9.914 1.00 82.25 67 LYS A O 1
ATOM 536 N N . LEU A 1 68 ? 13.262 6.094 -11.943 1.00 83.69 68 LEU A N 1
ATOM 537 C CA . LEU A 1 68 ? 11.807 5.967 -12.063 1.00 83.69 68 LEU A CA 1
ATOM 538 C C . LEU A 1 68 ? 11.410 4.528 -12.384 1.00 83.69 68 LEU A C 1
ATOM 540 O O . LEU A 1 68 ? 10.382 4.050 -11.919 1.00 83.69 68 LEU A O 1
ATOM 544 N N . PHE A 1 69 ? 12.233 3.819 -13.151 1.00 84.69 69 PHE A N 1
ATOM 545 C CA . PHE A 1 69 ? 11.941 2.439 -13.477 1.00 84.69 69 PHE A CA 1
ATOM 546 C C . PHE A 1 69 ? 12.152 1.523 -12.271 1.00 84.69 69 PHE A C 1
ATOM 548 O O . PHE A 1 69 ? 11.312 0.674 -12.038 1.00 84.69 69 PHE A O 1
ATOM 555 N N . GLU A 1 70 ? 13.171 1.746 -11.441 1.00 76.31 70 GLU A N 1
ATOM 556 C CA . GLU A 1 70 ? 13.375 1.053 -10.157 1.00 76.31 70 GLU A CA 1
ATOM 557 C C . GLU A 1 70 ? 12.239 1.315 -9.155 1.00 76.31 70 GLU A C 1
ATOM 559 O O . GLU A 1 70 ? 11.931 0.452 -8.337 1.00 76.31 70 GLU A O 1
ATOM 564 N N . SER A 1 71 ? 11.579 2.480 -9.218 1.00 72.69 71 SER A N 1
ATOM 565 C CA . SER A 1 71 ? 10.414 2.764 -8.366 1.00 72.69 71 SER A CA 1
ATOM 566 C C . SER A 1 71 ? 9.132 2.058 -8.832 1.00 72.69 71 SER A C 1
ATOM 568 O O . SER A 1 71 ? 8.217 1.866 -8.033 1.00 72.69 71 SER A O 1
ATOM 570 N N . LEU A 1 72 ? 9.073 1.642 -10.103 1.00 73.19 72 LEU A N 1
ATOM 571 C CA . LEU A 1 72 ? 7.946 0.934 -10.723 1.00 73.19 72 LEU A CA 1
ATOM 572 C C . LEU A 1 72 ? 8.145 -0.585 -10.810 1.00 73.19 72 LEU A C 1
ATOM 574 O O . LEU A 1 72 ? 7.234 -1.370 -10.533 1.00 73.19 72 LEU A O 1
ATOM 578 N N . ALA A 1 73 ? 9.312 -0.987 -11.303 1.00 60.38 73 ALA A N 1
ATOM 579 C CA . ALA A 1 73 ? 9.657 -2.304 -11.797 1.00 60.38 73 ALA A CA 1
ATOM 580 C C . ALA A 1 73 ? 10.703 -2.927 -10.897 1.00 60.38 73 ALA A C 1
ATOM 582 O O . ALA A 1 73 ? 11.830 -2.462 -10.745 1.00 60.38 73 ALA A O 1
ATOM 583 N N . VAL A 1 74 ? 10.260 -3.987 -10.256 1.00 53.75 74 VAL A N 1
ATOM 584 C CA . VAL A 1 74 ? 10.813 -4.361 -8.982 1.00 53.75 74 VAL A CA 1
ATOM 585 C C . VAL A 1 74 ? 11.191 -5.816 -9.052 1.00 53.75 74 VAL A C 1
ATOM 587 O O . VAL A 1 74 ? 10.431 -6.729 -8.747 1.00 53.75 74 VAL A O 1
ATOM 590 N N . GLY A 1 75 ? 12.370 -5.985 -9.642 1.00 51.84 75 GLY A N 1
ATOM 591 C CA . GLY A 1 75 ? 12.990 -7.256 -9.959 1.00 51.84 75 GLY A CA 1
ATOM 592 C C . GLY A 1 75 ? 12.511 -7.930 -11.239 1.00 51.84 75 GLY A C 1
ATOM 593 O O . GLY A 1 75 ? 11.609 -7.476 -11.951 1.00 51.84 75 GLY A O 1
ATOM 594 N N . LYS A 1 76 ? 13.175 -9.055 -11.540 1.00 47.47 76 LYS A N 1
ATOM 595 C CA 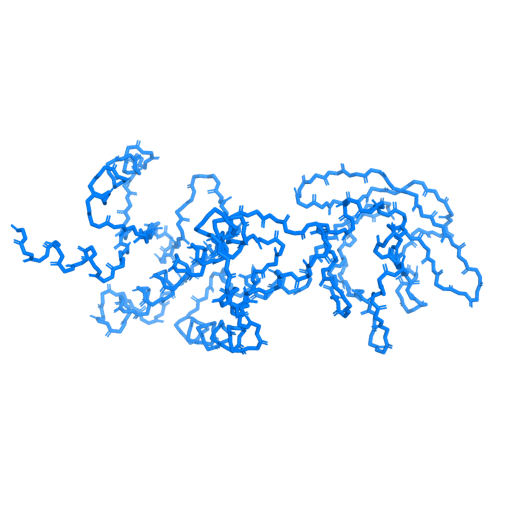. LYS A 1 76 ? 12.816 -9.940 -12.654 1.00 47.47 76 LYS A CA 1
ATOM 596 C C . LYS A 1 76 ? 11.363 -10.392 -12.469 1.00 47.47 76 LYS A C 1
ATOM 598 O O . LYS A 1 76 ? 10.995 -10.825 -11.383 1.00 47.47 76 LYS A O 1
ATOM 603 N N . LYS A 1 77 ? 10.577 -10.365 -13.551 1.00 53.91 77 LYS A N 1
ATOM 604 C CA . LYS A 1 77 ? 9.155 -10.786 -13.604 1.00 53.91 77 LYS A CA 1
ATOM 605 C C . LYS A 1 77 ? 8.130 -9.818 -12.981 1.00 53.91 77 LYS A C 1
ATOM 607 O O . LYS A 1 77 ? 6.989 -10.220 -12.754 1.00 53.91 77 LYS A O 1
ATOM 612 N N . CYS A 1 78 ? 8.481 -8.550 -12.744 1.00 67.00 78 CYS A N 1
ATOM 613 C CA . CYS A 1 78 ? 7.480 -7.536 -12.400 1.00 67.00 78 CYS A CA 1
ATOM 614 C C . CYS A 1 78 ? 6.468 -7.356 -13.548 1.00 67.00 78 CYS A C 1
ATOM 616 O O . CYS A 1 78 ? 6.846 -7.372 -14.721 1.00 67.00 78 CYS A O 1
ATOM 618 N N . ARG A 1 79 ? 5.190 -7.171 -13.198 1.00 75.31 79 ARG A N 1
ATOM 619 C CA . ARG A 1 79 ? 4.113 -6.809 -14.123 1.00 75.31 79 ARG A CA 1
ATOM 620 C C . ARG A 1 79 ? 3.638 -5.403 -13.773 1.00 75.31 79 ARG A C 1
ATOM 622 O O . ARG A 1 79 ? 3.442 -5.087 -12.607 1.00 75.31 79 ARG A O 1
ATOM 629 N N . LEU A 1 80 ? 3.466 -4.563 -14.776 1.00 85.38 80 LEU A N 1
ATOM 630 C CA . LEU A 1 80 ? 3.030 -3.179 -14.714 1.00 85.38 80 LEU A CA 1
ATOM 631 C C . LEU A 1 80 ? 1.650 -3.077 -15.352 1.00 85.38 80 LEU A C 1
ATOM 633 O O . LEU A 1 80 ? 1.416 -3.653 -16.415 1.00 85.38 80 LEU A O 1
ATOM 637 N N . ARG A 1 81 ? 0.746 -2.334 -14.721 1.00 84.19 81 ARG A N 1
ATOM 638 C CA . ARG A 1 81 ? -0.486 -1.855 -15.339 1.00 84.19 81 ARG A CA 1
ATOM 639 C C . ARG A 1 81 ? -0.180 -0.560 -16.072 1.00 84.19 81 ARG A C 1
ATOM 641 O O . ARG A 1 81 ? 0.359 0.375 -15.487 1.00 84.19 81 ARG A O 1
ATOM 648 N N . ILE A 1 82 ? -0.575 -0.508 -17.335 1.00 90.12 82 ILE A N 1
ATOM 649 C CA . ILE A 1 82 ? -0.511 0.684 -18.167 1.00 90.12 82 ILE A CA 1
ATOM 650 C C . ILE A 1 82 ? -1.939 1.108 -18.476 1.00 90.12 82 ILE A C 1
ATOM 652 O O . ILE A 1 82 ? -2.717 0.324 -19.021 1.00 90.12 82 ILE A O 1
ATOM 656 N N . THR A 1 83 ? -2.282 2.346 -18.144 1.00 88.50 83 THR A N 1
ATOM 657 C CA . THR A 1 83 ? -3.572 2.949 -18.482 1.00 88.50 83 THR A CA 1
ATOM 658 C C . THR A 1 83 ? -3.331 4.122 -19.416 1.00 88.50 83 THR A C 1
ATOM 660 O O . THR A 1 83 ? -2.700 5.105 -19.038 1.00 88.50 83 THR A O 1
ATOM 663 N N . ARG A 1 84 ? -3.841 4.029 -20.643 1.00 93.12 84 ARG A N 1
ATOM 664 C CA . ARG A 1 84 ? -3.822 5.135 -21.604 1.00 93.12 84 ARG A CA 1
ATOM 665 C C . ARG A 1 84 ? -4.818 6.202 -21.153 1.00 93.12 84 ARG A C 1
ATOM 667 O O . ARG A 1 84 ? -6.013 5.900 -21.073 1.00 93.12 84 ARG A O 1
ATOM 674 N N . VAL A 1 85 ? -4.313 7.400 -20.860 1.00 92.62 85 VAL A N 1
ATOM 675 C CA . VAL A 1 85 ? -5.102 8.582 -20.476 1.00 92.62 85 VAL A CA 1
ATOM 676 C C . VAL A 1 85 ? -5.551 9.323 -21.734 1.00 92.62 85 VAL A C 1
ATOM 678 O O . VAL A 1 85 ? -6.737 9.582 -21.901 1.00 92.62 85 VAL A O 1
ATOM 681 N N . ASN A 1 86 ? -4.621 9.581 -22.656 1.00 92.00 86 ASN A N 1
ATOM 682 C CA . ASN A 1 86 ? -4.889 10.122 -23.992 1.00 92.00 86 ASN A CA 1
ATOM 683 C C . ASN A 1 86 ? -3.856 9.583 -25.002 1.00 92.00 86 ASN A C 1
ATOM 685 O O . ASN A 1 86 ? -3.252 8.533 -24.778 1.00 92.00 86 ASN A O 1
ATOM 689 N N . GLU A 1 87 ? -3.678 10.234 -26.154 1.00 89.81 87 GLU A N 1
ATOM 690 C CA . GLU A 1 87 ? -2.793 9.720 -27.200 1.00 89.81 87 GLU A CA 1
ATOM 691 C C . GLU A 1 87 ? -1.319 9.640 -26.811 1.00 89.81 87 GLU A C 1
ATOM 693 O O . GLU A 1 87 ? -0.667 8.665 -27.182 1.00 89.81 87 GLU A O 1
ATOM 698 N N . SER A 1 88 ? -0.837 10.602 -26.027 1.00 92.38 88 SER A N 1
ATOM 699 C CA . SER A 1 88 ? 0.576 10.751 -25.662 1.00 92.38 88 SER A CA 1
ATOM 700 C C . SER A 1 88 ? 0.786 10.723 -24.149 1.00 92.38 88 SER A C 1
ATOM 702 O O . SER A 1 88 ? 1.839 11.131 -23.666 1.00 92.38 88 SER A O 1
ATOM 704 N N . GLU A 1 89 ? -0.204 10.246 -23.393 1.00 96.31 89 GLU A N 1
ATOM 705 C CA . GLU A 1 89 ? -0.175 10.221 -21.935 1.00 96.31 89 GLU A CA 1
ATOM 706 C C . GLU A 1 89 ? -0.624 8.875 -21.369 1.00 96.31 89 GLU A C 1
ATOM 708 O O . GLU A 1 89 ? -1.708 8.363 -21.679 1.00 96.31 89 GLU A O 1
ATOM 713 N N . PHE A 1 90 ? 0.213 8.312 -20.498 1.00 95.69 90 PHE A N 1
ATOM 714 C CA . PHE A 1 90 ? 0.027 6.980 -19.936 1.00 95.69 90 PHE A CA 1
ATOM 715 C C . PHE A 1 90 ? 0.280 6.977 -18.434 1.00 95.69 90 PHE A C 1
ATOM 717 O O . PHE A 1 90 ? 1.315 7.424 -17.958 1.00 95.69 90 PHE A O 1
ATOM 724 N N . ARG A 1 91 ? -0.627 6.392 -17.662 1.00 91.50 91 ARG A N 1
ATOM 725 C CA . ARG A 1 91 ? -0.387 6.088 -16.252 1.00 91.50 91 ARG A CA 1
ATOM 726 C C . ARG A 1 91 ? 0.257 4.714 -16.136 1.00 91.50 91 ARG A C 1
ATOM 728 O O . ARG A 1 91 ? -0.252 3.752 -16.714 1.00 91.50 91 ARG A O 1
ATOM 735 N N . ILE A 1 92 ? 1.366 4.635 -15.407 1.00 90.38 92 ILE A N 1
ATOM 736 C CA . ILE A 1 92 ? 2.128 3.402 -15.202 1.00 90.38 92 ILE A CA 1
ATOM 737 C C . ILE A 1 92 ? 2.149 3.093 -13.715 1.00 90.38 92 ILE A C 1
ATOM 739 O O . ILE A 1 92 ? 2.571 3.906 -12.897 1.00 90.38 92 ILE A O 1
ATOM 743 N N . GLU A 1 93 ? 1.699 1.895 -13.375 1.00 81.88 93 GLU A N 1
ATOM 744 C CA . GLU A 1 93 ? 1.598 1.429 -12.000 1.00 81.88 93 GLU A CA 1
ATOM 745 C C . GLU A 1 93 ? 2.100 -0.004 -11.913 1.00 81.88 93 GLU A C 1
ATOM 747 O O . GLU A 1 93 ? 2.031 -0.769 -12.873 1.00 81.88 93 GLU A O 1
ATOM 752 N N . ASN A 1 94 ? 2.575 -0.409 -10.746 1.00 76.19 94 ASN A N 1
ATOM 753 C CA . ASN A 1 94 ? 2.913 -1.802 -10.518 1.00 76.19 94 ASN A CA 1
ATOM 754 C C . ASN A 1 94 ? 1.634 -2.658 -10.396 1.00 76.19 94 ASN A C 1
ATOM 756 O O . ASN A 1 94 ? 0.730 -2.332 -9.635 1.00 76.19 94 ASN A O 1
ATOM 760 N N . ALA A 1 95 ? 1.534 -3.771 -11.122 1.00 59.69 95 ALA A N 1
ATOM 761 C CA . ALA A 1 95 ? 0.347 -4.629 -11.127 1.00 59.69 95 ALA A CA 1
ATOM 762 C C . ALA A 1 95 ? 0.154 -5.443 -9.833 1.00 59.69 95 ALA A C 1
ATOM 764 O O . ALA A 1 95 ? -0.965 -5.864 -9.556 1.00 59.69 95 ALA A O 1
ATOM 765 N N . TYR A 1 96 ? 1.192 -5.647 -9.018 1.00 55.84 96 TYR A N 1
ATOM 766 C CA . TYR A 1 96 ? 1.033 -6.212 -7.672 1.00 55.84 96 TYR A CA 1
ATOM 767 C C . TYR A 1 96 ? 0.483 -5.177 -6.683 1.00 55.84 96 TYR A C 1
ATOM 769 O O . TYR A 1 96 ? -0.336 -5.520 -5.835 1.00 55.84 96 TYR A O 1
ATOM 777 N N . PHE A 1 97 ? 0.829 -3.897 -6.860 1.00 51.31 97 PHE A N 1
ATOM 778 C CA . PHE A 1 97 ? 0.256 -2.778 -6.094 1.00 51.31 97 PHE A CA 1
ATOM 779 C C . PHE A 1 97 ? -1.266 -2.649 -6.290 1.00 51.31 97 PHE A C 1
ATOM 781 O O . PHE A 1 97 ? -1.990 -2.140 -5.440 1.00 51.31 97 PHE A O 1
ATOM 788 N N . LEU A 1 98 ? -1.769 -3.167 -7.407 1.00 47.06 98 LEU A N 1
ATOM 789 C CA . LEU A 1 98 ? -3.180 -3.186 -7.768 1.00 47.06 98 LEU A CA 1
ATOM 790 C C . LEU A 1 98 ? -4.031 -4.197 -7.018 1.00 47.06 98 LEU A C 1
ATOM 792 O O . LEU A 1 98 ? -5.217 -3.941 -6.809 1.00 47.06 98 LEU A O 1
ATOM 796 N N . PHE A 1 99 ? -3.433 -5.300 -6.584 1.00 49.03 99 PHE A N 1
ATOM 797 C CA . PHE A 1 99 ? -4.137 -6.349 -5.859 1.00 49.03 99 PHE A CA 1
ATOM 798 C C . PHE A 1 99 ? -4.675 -5.858 -4.507 1.00 49.03 99 PHE A C 1
ATOM 800 O O . PHE A 1 99 ? -5.763 -6.249 -4.107 1.00 49.03 99 PHE A O 1
ATOM 807 N N . LEU A 1 100 ? -3.972 -4.928 -3.849 1.00 50.06 100 LEU A N 1
ATOM 808 C CA . LEU A 1 100 ? -4.459 -4.271 -2.630 1.00 50.06 100 LEU A CA 1
ATOM 809 C C . LEU A 1 100 ? -5.342 -3.044 -2.891 1.00 50.06 100 LEU A C 1
ATOM 811 O O . LEU A 1 100 ? -6.011 -2.582 -1.978 1.00 50.06 100 LEU A O 1
ATOM 815 N N . ASN A 1 101 ? -5.329 -2.477 -4.101 1.00 48.28 101 ASN A N 1
ATOM 816 C CA . ASN A 1 101 ? -5.971 -1.186 -4.362 1.00 48.28 101 ASN A CA 1
ATOM 817 C C . ASN A 1 101 ? -7.291 -1.268 -5.130 1.00 48.28 101 ASN A C 1
ATOM 819 O O . ASN A 1 101 ? -8.023 -0.283 -5.131 1.00 48.28 101 ASN A O 1
ATOM 823 N N . THR A 1 102 ? -7.599 -2.392 -5.780 1.00 49.53 102 THR A N 1
ATOM 824 C CA . THR A 1 102 ? -8.836 -2.546 -6.574 1.00 49.53 102 THR A CA 1
ATOM 825 C C . THR A 1 102 ? -9.904 -3.418 -5.923 1.00 49.53 102 THR A C 1
ATOM 827 O O . THR A 1 102 ? -11.045 -3.384 -6.363 1.00 49.53 102 THR A O 1
ATOM 830 N N . GLU A 1 103 ? -9.571 -4.137 -4.849 1.00 57.88 103 GLU A N 1
ATOM 831 C CA . GLU A 1 103 ? -10.502 -5.009 -4.115 1.00 57.88 103 GLU A CA 1
ATOM 832 C C . GLU A 1 103 ? -10.754 -4.528 -2.678 1.00 57.88 103 GLU A C 1
ATOM 834 O O . GLU A 1 103 ? -11.087 -5.325 -1.807 1.00 57.88 103 GLU A O 1
ATOM 839 N N . THR A 1 104 ? -10.543 -3.243 -2.391 1.00 65.06 104 THR A N 1
ATOM 840 C CA . THR A 1 104 ? -10.743 -2.708 -1.036 1.00 65.06 104 THR A CA 1
ATOM 841 C C . THR A 1 104 ? -11.787 -1.624 -0.946 1.00 65.06 104 THR A C 1
ATOM 843 O O . THR A 1 104 ? -12.110 -1.234 0.165 1.00 65.06 104 THR A O 1
ATOM 846 N N . ASP A 1 105 ? -12.316 -1.143 -2.065 1.00 79.00 105 ASP A N 1
ATOM 847 C CA . ASP A 1 105 ? -13.344 -0.116 -2.056 1.00 79.00 105 ASP A CA 1
ATOM 848 C C . ASP A 1 105 ? -14.706 -0.798 -2.152 1.00 79.00 105 ASP A C 1
ATOM 850 O O . ASP A 1 105 ? -14.946 -1.597 -3.057 1.00 79.00 105 ASP A O 1
ATOM 854 N N . ASP A 1 106 ? -15.590 -0.469 -1.214 1.00 82.38 106 ASP A N 1
ATOM 855 C CA . ASP A 1 106 ? -16.985 -0.888 -1.247 1.00 82.38 106 ASP A CA 1
ATOM 856 C C . ASP A 1 106 ? -17.210 -2.419 -1.300 1.00 82.38 106 ASP A C 1
ATOM 858 O O . ASP A 1 106 ? -17.980 -2.964 -2.098 1.00 82.38 106 ASP A O 1
ATOM 862 N N . ILE A 1 107 ? -16.499 -3.132 -0.428 1.00 86.75 107 ILE A N 1
ATOM 863 C CA . ILE A 1 107 ? -16.532 -4.587 -0.327 1.00 86.75 107 ILE A CA 1
ATOM 864 C C . ILE A 1 107 ? -17.472 -5.077 0.777 1.00 86.75 107 ILE A C 1
ATOM 866 O O . ILE A 1 107 ? -17.686 -4.405 1.784 1.00 86.75 107 ILE A O 1
ATOM 870 N N . GLY A 1 108 ? -18.022 -6.279 0.595 1.00 89.56 108 GLY A N 1
ATOM 871 C CA . GLY A 1 108 ? -18.791 -6.982 1.621 1.00 89.56 108 GLY A CA 1
ATOM 872 C C . GLY A 1 108 ? -17.930 -7.927 2.463 1.00 89.56 108 GLY A C 1
ATOM 873 O O . GLY A 1 108 ? -16.752 -8.161 2.184 1.00 89.56 108 GLY A O 1
ATOM 874 N N . TYR A 1 109 ? -18.544 -8.539 3.479 1.00 90.56 109 TYR A N 1
ATOM 875 C CA . TYR A 1 109 ? -17.848 -9.426 4.417 1.00 90.56 109 TYR A CA 1
ATOM 876 C C . TYR A 1 109 ? -17.123 -10.608 3.748 1.00 90.56 109 TYR A C 1
ATOM 878 O O . TYR A 1 109 ? -16.008 -10.949 4.133 1.00 90.56 109 TYR A O 1
ATOM 886 N N . LYS A 1 110 ? -17.717 -11.227 2.718 1.00 89.94 110 LYS A N 1
ATOM 887 C CA . LYS A 1 110 ? -17.075 -12.345 2.007 1.00 89.94 110 LYS A CA 1
ATOM 888 C C . LYS A 1 110 ? -15.799 -11.892 1.294 1.00 89.94 110 LYS A C 1
ATOM 890 O O . LYS A 1 110 ? -14.764 -12.528 1.445 1.00 89.94 110 LYS A O 1
ATOM 895 N N . GLN A 1 111 ? -15.858 -10.768 0.583 1.00 89.06 111 GLN A N 1
ATOM 896 C CA . GLN A 1 111 ? -14.687 -10.190 -0.074 1.00 89.06 111 GLN A CA 1
ATOM 897 C C . GLN A 1 111 ? -13.606 -9.776 0.933 1.00 89.06 111 GLN A C 1
ATOM 899 O O . GLN A 1 111 ? -12.425 -9.913 0.638 1.00 89.06 111 GLN A O 1
ATOM 904 N N . LEU A 1 112 ? -13.984 -9.325 2.134 1.00 91.00 112 LEU A N 1
ATOM 905 C CA . LEU A 1 112 ? -13.030 -9.047 3.211 1.00 91.00 112 LEU A CA 1
ATOM 906 C C . LEU A 1 112 ? -12.281 -10.313 3.666 1.00 91.00 112 LEU A C 1
ATOM 908 O O . LEU A 1 112 ? -11.072 -10.269 3.901 1.00 91.00 112 LEU A O 1
ATOM 912 N N . LEU A 1 113 ? -12.975 -11.448 3.775 1.00 91.94 113 LEU A N 1
ATOM 913 C CA . LEU A 1 113 ? -12.342 -12.731 4.093 1.00 91.94 113 LEU A CA 1
ATOM 914 C C . LEU A 1 113 ? -11.417 -13.201 2.963 1.00 91.94 113 LEU A C 1
ATOM 916 O O . LEU A 1 113 ? -10.290 -13.620 3.237 1.00 91.94 113 LEU A O 1
ATOM 920 N N . ASP A 1 114 ? -11.851 -13.060 1.710 1.00 89.19 114 ASP A N 1
ATOM 921 C CA . ASP A 1 114 ? -11.029 -13.374 0.538 1.00 89.19 114 ASP A CA 1
ATOM 922 C C . ASP A 1 114 ? -9.771 -12.487 0.505 1.00 89.19 114 ASP A C 1
ATOM 924 O O . ASP A 1 114 ? -8.664 -12.991 0.309 1.00 89.19 114 ASP A O 1
ATOM 928 N N . LEU A 1 115 ? -9.910 -11.183 0.779 1.00 88.25 115 LEU A N 1
ATOM 929 C CA . LEU A 1 115 ? -8.798 -10.239 0.917 1.00 88.25 115 LEU A CA 1
ATOM 930 C C . LEU A 1 115 ? -7.818 -10.697 2.001 1.00 88.25 115 LEU A C 1
ATOM 932 O O . LEU A 1 115 ? -6.613 -10.727 1.758 1.00 88.25 115 LEU A O 1
ATOM 936 N N . LYS A 1 116 ? -8.311 -11.094 3.182 1.00 92.25 116 LYS A N 1
ATOM 937 C CA . LYS A 1 116 ? -7.466 -11.618 4.266 1.00 92.25 116 LYS A CA 1
ATOM 938 C C . LYS A 1 116 ? -6.681 -12.848 3.817 1.00 92.25 116 LYS A C 1
ATOM 940 O O . LYS A 1 116 ? -5.476 -12.913 4.059 1.00 92.25 116 LYS A O 1
ATOM 945 N N . GLN A 1 117 ? -7.330 -13.814 3.169 1.00 90.81 117 GLN A N 1
ATOM 946 C CA . GLN A 1 117 ? -6.658 -15.023 2.686 1.00 90.81 117 GLN A CA 1
ATOM 947 C C . GLN A 1 117 ? -5.563 -14.679 1.670 1.00 90.81 117 GLN A C 1
ATOM 949 O O . GLN A 1 117 ? -4.409 -15.075 1.832 1.00 90.81 117 GLN A O 1
ATOM 954 N N . LYS A 1 118 ? -5.915 -13.883 0.664 1.00 86.00 118 LYS A N 1
ATOM 955 C CA . LYS A 1 118 ? -5.011 -13.379 -0.369 1.00 86.00 118 LYS A CA 1
ATOM 956 C C . LYS A 1 118 ? -3.805 -12.634 0.221 1.00 86.00 118 LYS A C 1
ATOM 958 O O . LYS A 1 118 ? -2.664 -12.835 -0.202 1.00 86.00 118 LYS A O 1
ATOM 963 N N . TYR A 1 119 ? -4.043 -11.804 1.235 1.00 88.56 119 TYR A N 1
ATOM 964 C CA . TYR A 1 119 ? -3.002 -11.086 1.964 1.00 88.56 119 TYR A CA 1
ATOM 965 C C . TYR A 1 119 ? -2.045 -12.064 2.665 1.00 88.56 119 TYR A C 1
ATOM 967 O O . TYR A 1 119 ? -0.827 -11.954 2.512 1.00 88.56 119 TYR A O 1
ATOM 975 N N . TRP A 1 120 ? -2.571 -13.082 3.353 1.00 89.62 120 TRP A N 1
ATOM 976 C CA . TRP A 1 120 ? -1.769 -14.134 3.990 1.00 89.62 120 TRP A CA 1
ATOM 977 C C . TRP A 1 120 ? -0.945 -14.962 3.003 1.00 89.62 120 TRP A C 1
ATOM 979 O O . TRP A 1 120 ? 0.218 -15.264 3.272 1.00 89.62 120 TRP A O 1
ATOM 989 N N . GLU A 1 121 ? -1.514 -15.320 1.856 1.00 86.50 121 GLU A N 1
ATOM 990 C CA . GLU A 1 121 ? -0.792 -16.030 0.797 1.00 86.50 121 GLU A CA 1
ATOM 991 C C . GLU A 1 121 ? 0.381 -15.196 0.269 1.00 86.50 121 GLU A C 1
ATOM 993 O O . GLU A 1 121 ? 1.467 -15.734 0.037 1.00 86.50 121 GLU A O 1
ATOM 998 N N . SER A 1 122 ? 0.214 -13.872 0.166 1.00 84.31 122 SER A N 1
ATOM 999 C CA . SER A 1 122 ? 1.305 -12.972 -0.223 1.00 84.31 122 SER A CA 1
ATOM 1000 C C . SER A 1 122 ? 2.454 -12.973 0.792 1.00 84.31 122 SER A C 1
ATOM 1002 O O . SER A 1 122 ? 3.619 -13.055 0.400 1.00 84.31 122 SER A O 1
ATOM 1004 N N . LEU A 1 123 ? 2.143 -12.970 2.095 1.00 87.62 123 LEU A N 1
ATOM 1005 C CA . LEU A 1 123 ? 3.145 -13.030 3.163 1.00 87.62 123 LEU A CA 1
ATOM 1006 C C . LEU A 1 123 ? 3.924 -14.349 3.149 1.00 87.62 123 LEU A C 1
ATOM 1008 O O . LEU A 1 123 ? 5.127 -14.351 3.392 1.00 87.62 123 LEU A O 1
ATOM 1012 N N . LYS A 1 124 ? 3.257 -15.466 2.829 1.00 86.94 124 LYS A N 1
ATOM 1013 C CA . LYS A 1 124 ? 3.911 -16.779 2.697 1.00 86.94 124 LYS A CA 1
ATOM 1014 C C . LYS A 1 124 ? 4.812 -16.856 1.469 1.00 86.94 124 LYS A C 1
ATOM 1016 O O . LYS A 1 124 ? 5.878 -17.457 1.526 1.00 86.94 124 LYS A O 1
ATOM 1021 N N . LYS A 1 125 ? 4.376 -16.271 0.351 1.00 82.38 125 LYS A N 1
ATOM 1022 C CA . LYS A 1 125 ? 5.112 -16.310 -0.917 1.00 82.38 125 LYS A CA 1
ATOM 1023 C C . LYS A 1 125 ? 6.376 -15.453 -0.885 1.00 82.38 125 LYS A C 1
ATOM 1025 O O . LYS A 1 125 ? 7.380 -15.826 -1.485 1.00 82.38 125 LYS A O 1
ATOM 1030 N N . THR A 1 126 ? 6.312 -14.305 -0.222 1.00 82.19 126 THR A N 1
ATOM 1031 C CA . THR A 1 126 ? 7.426 -13.360 -0.099 1.00 82.19 126 THR A CA 1
ATOM 1032 C C . THR A 1 126 ? 7.584 -12.978 1.361 1.00 82.19 126 THR A C 1
ATOM 1034 O O . THR A 1 126 ? 7.041 -11.972 1.814 1.00 82.19 126 THR A O 1
ATOM 1037 N N . SER A 1 127 ? 8.263 -13.842 2.112 1.00 83.12 127 SER A N 1
ATOM 1038 C CA . SER A 1 127 ? 8.480 -13.674 3.545 1.00 83.12 127 SER A CA 1
ATOM 1039 C C . SER A 1 127 ? 9.515 -12.591 3.844 1.00 83.12 127 SER A C 1
ATOM 1041 O O . SER A 1 127 ? 10.244 -12.129 2.967 1.00 83.12 127 SER A O 1
ATOM 1043 N N . PHE A 1 128 ? 9.616 -12.221 5.119 1.00 86.25 128 PHE A N 1
ATOM 1044 C CA . PHE A 1 128 ? 10.745 -11.433 5.598 1.00 86.25 128 PHE A CA 1
ATOM 1045 C C . PHE A 1 128 ? 12.071 -12.131 5.269 1.00 86.25 128 PHE A C 1
ATOM 1047 O O . PHE A 1 128 ? 12.145 -13.364 5.347 1.00 86.25 128 PHE A O 1
ATOM 1054 N N . PRO A 1 129 ? 13.110 -11.368 4.894 1.00 84.56 129 PRO A N 1
ATOM 1055 C CA . PRO A 1 129 ? 14.422 -11.941 4.665 1.00 84.56 129 PRO A CA 1
ATOM 1056 C C . PRO A 1 129 ? 15.025 -12.416 5.993 1.00 84.56 129 PRO A C 1
ATOM 1058 O O . PRO A 1 129 ? 14.703 -11.898 7.065 1.00 84.56 129 PRO A O 1
ATOM 1061 N N . ILE A 1 130 ? 15.900 -13.419 5.917 1.00 83.12 130 ILE A N 1
ATOM 1062 C CA . ILE A 1 130 ? 16.592 -13.945 7.094 1.00 83.12 130 ILE A CA 1
ATOM 1063 C C . ILE A 1 130 ? 17.579 -12.875 7.576 1.00 83.12 130 ILE A C 1
ATOM 1065 O O . ILE A 1 130 ? 18.421 -12.441 6.783 1.00 83.12 130 ILE A O 1
ATOM 1069 N N . PRO A 1 131 ? 17.499 -12.443 8.847 1.00 83.38 131 PRO A N 1
ATOM 1070 C CA . PRO A 1 131 ? 18.420 -11.446 9.361 1.00 83.38 131 PRO A CA 1
ATOM 1071 C C . PRO A 1 131 ? 19.853 -11.997 9.407 1.00 83.38 131 PRO A C 1
ATOM 1073 O O . PRO A 1 131 ? 20.036 -13.209 9.592 1.00 83.38 131 PRO A O 1
ATOM 1076 N N . PRO A 1 132 ? 20.875 -11.130 9.270 1.00 84.94 132 PRO A N 1
ATOM 1077 C CA . PRO A 1 132 ? 22.265 -11.528 9.438 1.00 84.94 132 PRO A CA 1
ATOM 1078 C C . PRO A 1 132 ? 22.457 -12.237 10.781 1.00 84.94 132 PRO A C 1
ATOM 1080 O O . PRO A 1 132 ? 22.060 -11.717 11.821 1.00 84.94 132 PRO A O 1
ATOM 1083 N N . GLN A 1 133 ? 23.054 -13.430 10.754 1.00 86.62 133 GLN A N 1
ATOM 1084 C CA . GLN A 1 133 ? 23.309 -14.225 11.965 1.00 86.62 133 GLN A CA 1
ATOM 1085 C C . GLN A 1 133 ? 24.538 -13.731 12.740 1.00 86.62 133 GLN A C 1
ATOM 1087 O O . GLN A 1 133 ? 24.703 -14.057 13.908 1.00 86.62 133 GLN A O 1
ATOM 1092 N N . ASN A 1 134 ? 25.386 -12.933 12.087 1.00 87.06 134 ASN A N 1
ATOM 1093 C CA . ASN A 1 134 ? 26.607 -12.359 12.637 1.00 87.06 134 ASN A CA 1
ATOM 1094 C C . ASN A 1 134 ? 26.659 -10.860 12.310 1.00 87.06 134 ASN A C 1
ATOM 1096 O O . ASN A 1 134 ? 26.089 -10.425 11.307 1.00 87.06 134 ASN A O 1
ATOM 1100 N N . GLY A 1 135 ? 27.376 -10.092 13.131 1.00 84.56 135 GLY A N 1
ATOM 1101 C CA . GLY A 1 135 ? 27.566 -8.650 12.970 1.00 84.56 135 GLY A CA 1
ATOM 1102 C C . GLY A 1 135 ? 27.304 -7.880 14.262 1.00 84.56 135 GLY A C 1
ATOM 1103 O O . GLY A 1 135 ? 26.724 -8.390 15.219 1.00 84.56 135 GLY A O 1
ATOM 1104 N N . SER A 1 136 ? 27.750 -6.634 14.291 1.00 90.38 136 SER A N 1
ATOM 1105 C CA . SER A 1 136 ? 27.455 -5.667 15.342 1.00 90.38 136 SER A CA 1
ATOM 1106 C C . SER A 1 136 ? 25.984 -5.237 15.314 1.00 90.38 136 SER A C 1
ATOM 1108 O O . SER A 1 136 ? 25.311 -5.274 14.280 1.00 90.38 136 SER A O 1
ATOM 1110 N N . CYS A 1 137 ? 25.486 -4.721 16.441 1.00 88.38 137 CYS A N 1
ATOM 1111 C CA . CYS A 1 137 ? 24.145 -4.131 16.514 1.00 88.38 137 CYS A CA 1
ATOM 1112 C C . CYS A 1 137 ? 23.934 -3.019 15.470 1.00 88.38 137 CYS A C 1
ATOM 1114 O O . CYS A 1 137 ? 22.832 -2.845 14.953 1.00 88.38 137 CYS A O 1
ATOM 1116 N N . VAL A 1 138 ? 24.992 -2.271 15.143 1.00 87.75 138 VAL A N 1
ATOM 1117 C CA . VAL A 1 138 ? 24.953 -1.199 14.140 1.00 87.75 138 VAL A CA 1
ATOM 1118 C C . VAL A 1 138 ? 24.697 -1.777 12.750 1.00 87.75 138 VAL A C 1
ATOM 1120 O O . VAL A 1 138 ? 23.812 -1.295 12.044 1.00 87.75 138 VAL A O 1
ATOM 1123 N N . GLU A 1 139 ? 25.396 -2.847 12.375 1.00 86.50 139 GLU A N 1
ATOM 1124 C CA . GLU A 1 139 ? 25.193 -3.533 11.092 1.00 86.50 139 GLU A CA 1
ATOM 1125 C C . GLU A 1 139 ? 23.774 -4.103 10.973 1.00 86.50 139 GLU A C 1
ATOM 1127 O O . GLU A 1 139 ? 23.137 -3.950 9.929 1.00 86.50 139 GLU A O 1
ATOM 1132 N N . MET A 1 140 ? 23.219 -4.648 12.060 1.00 87.50 140 MET A N 1
ATOM 1133 C CA . MET A 1 140 ? 21.822 -5.101 12.087 1.00 87.50 140 MET A CA 1
ATOM 1134 C C . MET A 1 140 ? 20.831 -3.942 11.899 1.00 87.50 140 MET A C 1
ATOM 1136 O O . MET A 1 140 ? 19.883 -4.048 11.121 1.00 87.50 140 MET A O 1
ATOM 1140 N N . ILE A 1 141 ? 21.046 -2.802 12.566 1.00 88.62 141 ILE A N 1
ATOM 1141 C CA . ILE A 1 141 ? 20.207 -1.604 12.390 1.00 88.62 141 ILE A CA 1
ATOM 1142 C C . ILE A 1 141 ? 20.257 -1.120 10.939 1.00 88.62 141 ILE A C 1
ATOM 1144 O O . ILE A 1 141 ? 19.217 -0.775 10.369 1.00 88.62 141 ILE A O 1
ATOM 1148 N N . HIS A 1 142 ? 21.445 -1.101 10.332 1.00 86.38 142 HIS A N 1
ATOM 1149 C CA . HIS A 1 142 ? 21.601 -0.745 8.926 1.00 86.38 142 HIS A CA 1
ATOM 1150 C C . HIS A 1 142 ? 20.828 -1.704 8.024 1.00 86.38 142 HIS A C 1
ATOM 1152 O O . HIS A 1 142 ? 20.063 -1.234 7.184 1.00 86.38 142 HIS A O 1
ATOM 1158 N N . TYR A 1 143 ? 20.940 -3.010 8.255 1.00 86.50 143 TYR A N 1
ATOM 1159 C CA . TYR A 1 143 ? 20.197 -4.022 7.512 1.00 86.50 143 TYR A CA 1
ATOM 1160 C C . TYR A 1 143 ? 18.675 -3.799 7.570 1.00 86.50 143 TYR A C 1
ATOM 1162 O O . TYR A 1 143 ? 18.002 -3.780 6.541 1.00 86.50 143 TYR A O 1
ATOM 1170 N N . PHE A 1 144 ? 18.114 -3.565 8.760 1.00 87.81 144 PHE A N 1
ATOM 1171 C CA . PHE A 1 144 ? 16.663 -3.424 8.904 1.00 87.81 144 PHE A CA 1
ATOM 1172 C C . PHE A 1 144 ? 16.113 -2.069 8.447 1.00 87.81 144 PHE A C 1
ATOM 1174 O O . PHE A 1 144 ? 14.963 -2.008 8.002 1.00 87.81 144 PHE A O 1
ATOM 1181 N N . LYS A 1 145 ? 16.888 -0.981 8.587 1.00 87.56 145 LYS A N 1
ATOM 1182 C CA . LYS A 1 145 ? 16.409 0.405 8.405 1.00 87.56 145 LYS A CA 1
ATOM 1183 C C . LYS A 1 145 ? 16.972 1.127 7.183 1.00 87.56 145 LYS A C 1
ATOM 1185 O O . LYS A 1 145 ? 16.545 2.251 6.916 1.00 87.56 145 LYS A O 1
ATOM 1190 N N . ARG A 1 146 ? 17.934 0.563 6.451 1.00 80.44 146 ARG A N 1
ATOM 1191 C CA . ARG A 1 146 ? 18.464 1.172 5.221 1.00 80.44 146 ARG A CA 1
ATOM 1192 C C . ARG A 1 146 ? 18.046 0.365 4.004 1.00 80.44 146 ARG A C 1
ATOM 1194 O O . ARG A 1 146 ? 17.956 -0.855 4.040 1.00 80.44 146 ARG A O 1
ATOM 1201 N N . LYS A 1 147 ? 17.763 1.075 2.911 1.00 63.88 147 LYS A N 1
ATOM 1202 C CA . LYS A 1 147 ? 17.497 0.441 1.621 1.00 63.88 147 LYS A CA 1
ATOM 1203 C C . LYS A 1 147 ? 18.832 -0.005 1.039 1.00 63.88 147 LYS A C 1
ATOM 1205 O O . LYS A 1 147 ? 19.676 0.849 0.770 1.00 63.88 147 LYS A O 1
ATOM 1210 N N . ASN A 1 148 ? 19.002 -1.302 0.813 1.00 60.28 148 ASN A N 1
ATOM 1211 C CA . ASN A 1 148 ? 20.076 -1.785 -0.044 1.00 60.28 148 ASN A CA 1
ATOM 1212 C C . ASN A 1 148 ? 19.722 -1.437 -1.490 1.00 60.28 148 ASN A C 1
ATOM 1214 O O . ASN A 1 148 ? 18.814 -2.012 -2.090 1.00 60.28 148 ASN A O 1
ATOM 1218 N N . ILE A 1 149 ? 20.410 -0.428 -2.024 1.00 45.28 149 ILE A N 1
ATOM 1219 C CA . ILE A 1 149 ? 20.248 0.041 -3.399 1.00 45.28 149 ILE A CA 1
ATOM 1220 C C . ILE A 1 149 ? 20.766 -1.075 -4.317 1.00 45.28 149 ILE A C 1
ATOM 1222 O O . ILE A 1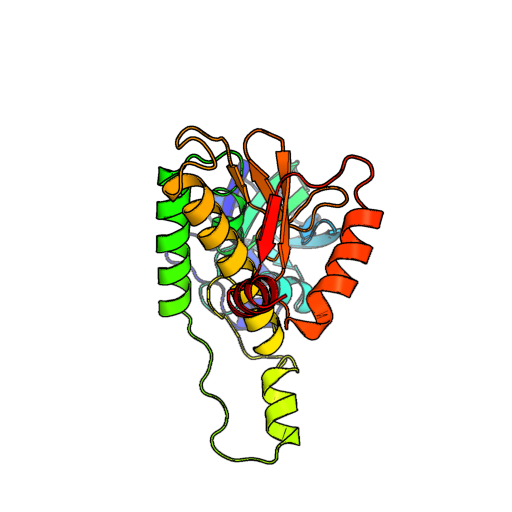 149 ? 21.966 -1.187 -4.541 1.00 45.28 149 ILE A O 1
ATOM 1226 N N . GLY A 1 150 ? 19.862 -1.936 -4.791 1.00 44.28 150 GLY A N 1
ATOM 1227 C CA . GLY A 1 150 ? 20.176 -3.074 -5.665 1.00 44.28 150 GLY A CA 1
ATOM 1228 C C . GLY A 1 150 ? 19.489 -4.388 -5.281 1.00 44.28 150 GLY A C 1
ATOM 1229 O O . GLY A 1 150 ? 19.390 -5.281 -6.122 1.00 44.28 150 GLY A O 1
ATOM 1230 N N . GLU A 1 151 ? 18.965 -4.510 -4.058 1.00 52.91 151 GLU A N 1
ATOM 1231 C CA . GLU A 1 151 ? 18.259 -5.715 -3.609 1.00 52.91 151 GLU A CA 1
ATOM 1232 C C . GLU A 1 151 ? 16.744 -5.574 -3.795 1.00 52.91 151 GLU A C 1
ATOM 1234 O O . GLU A 1 151 ? 16.110 -4.625 -3.328 1.00 52.91 151 GLU A O 1
ATOM 1239 N N . ASN A 1 152 ? 16.146 -6.542 -4.493 1.00 55.34 152 ASN A N 1
ATOM 1240 C CA . ASN A 1 152 ? 14.702 -6.603 -4.697 1.00 55.34 152 ASN A CA 1
ATOM 1241 C C . ASN A 1 152 ? 13.996 -7.111 -3.434 1.00 55.34 152 ASN A C 1
ATOM 1243 O O . ASN A 1 152 ? 13.595 -8.272 -3.372 1.00 55.34 152 ASN A O 1
ATOM 1247 N N . ASN A 1 153 ? 13.829 -6.244 -2.438 1.00 66.69 153 ASN A N 1
ATOM 1248 C CA . ASN A 1 153 ? 13.119 -6.586 -1.207 1.00 66.69 153 ASN A CA 1
ATOM 1249 C C . ASN A 1 153 ? 11.602 -6.476 -1.411 1.00 66.69 153 ASN A C 1
ATOM 1251 O O . ASN A 1 153 ? 11.008 -5.404 -1.253 1.00 66.69 153 ASN A O 1
ATOM 1255 N N . GLN A 1 154 ? 10.987 -7.604 -1.779 1.00 75.00 154 GLN A N 1
ATOM 1256 C CA . GLN A 1 154 ? 9.547 -7.815 -1.657 1.00 75.00 154 GLN A CA 1
ATOM 1257 C C . GLN A 1 154 ? 9.248 -8.510 -0.327 1.00 75.00 154 GLN A C 1
ATOM 1259 O O . GLN A 1 154 ? 9.794 -9.576 -0.055 1.00 75.00 154 GLN A O 1
ATOM 1264 N N . ILE A 1 155 ? 8.360 -7.925 0.474 1.00 82.69 155 ILE A N 1
ATOM 1265 C CA . ILE A 1 155 ? 7.896 -8.492 1.742 1.00 82.69 155 ILE A CA 1
ATOM 1266 C C . ILE A 1 155 ? 6.372 -8.390 1.754 1.00 82.69 155 ILE A C 1
ATOM 1268 O O . ILE A 1 155 ? 5.798 -7.300 1.808 1.00 82.69 155 ILE A O 1
ATOM 1272 N N . GLY A 1 156 ? 5.709 -9.538 1.660 1.00 82.12 156 GLY A N 1
ATOM 1273 C CA . GLY A 1 156 ? 4.273 -9.625 1.433 1.00 82.12 156 GLY A CA 1
ATOM 1274 C C . GLY A 1 156 ? 3.837 -8.832 0.194 1.00 82.12 156 GLY A C 1
ATOM 1275 O O . GLY A 1 156 ? 4.405 -9.004 -0.892 1.00 82.12 156 GLY A O 1
ATOM 1276 N N . PRO A 1 157 ? 2.849 -7.933 0.331 1.00 77.75 157 PRO A N 1
ATOM 1277 C CA . PRO A 1 157 ? 2.400 -7.102 -0.778 1.00 77.75 157 PRO A CA 1
ATOM 1278 C C . PRO A 1 157 ? 3.264 -5.845 -0.981 1.00 77.75 157 PRO A C 1
ATOM 1280 O O . PRO A 1 157 ? 3.014 -5.069 -1.905 1.00 77.75 157 PRO A O 1
ATOM 1283 N N . TYR A 1 158 ? 4.260 -5.613 -0.122 1.00 77.50 158 TYR A N 1
ATOM 1284 C CA . TYR A 1 158 ? 5.089 -4.418 -0.145 1.00 77.50 158 TYR A CA 1
ATOM 1285 C C . TYR A 1 158 ? 6.389 -4.639 -0.895 1.00 77.50 158 TYR A C 1
ATOM 1287 O O . TYR A 1 158 ? 7.017 -5.694 -0.809 1.00 77.50 158 TYR A O 1
ATOM 1295 N N . PHE A 1 159 ? 6.824 -3.595 -1.592 1.00 71.94 159 PHE A N 1
ATOM 1296 C CA . PHE A 1 159 ? 8.057 -3.620 -2.352 1.00 71.94 159 PHE A CA 1
ATOM 1297 C C . PHE A 1 159 ? 8.907 -2.375 -2.098 1.00 71.94 159 PHE A C 1
ATOM 1299 O O . PHE A 1 159 ? 8.382 -1.267 -1.980 1.00 71.94 159 PHE A O 1
ATOM 1306 N N . GLY A 1 160 ? 10.233 -2.549 -2.089 1.00 70.06 160 GLY A N 1
ATOM 1307 C CA . GLY A 1 160 ? 11.184 -1.432 -2.175 1.00 70.06 160 GLY A CA 1
ATOM 1308 C C . GLY A 1 160 ? 11.208 -0.608 -0.895 1.00 70.06 160 GLY A C 1
ATOM 1309 O O . GLY A 1 160 ? 11.645 0.549 -0.869 1.00 70.06 160 GLY A O 1
ATOM 1310 N N . LEU A 1 161 ? 10.694 -1.225 0.161 1.00 75.19 161 LEU A N 1
ATOM 1311 C CA . LEU A 1 161 ? 10.721 -0.769 1.525 1.00 75.19 161 LEU A CA 1
ATOM 1312 C C . LEU A 1 161 ? 11.866 -1.468 2.238 1.00 75.19 161 LEU A C 1
ATOM 1314 O O . LEU A 1 161 ? 12.270 -2.581 1.899 1.00 75.19 161 LEU A O 1
ATOM 1318 N N . THR A 1 162 ? 12.371 -0.799 3.256 1.00 83.31 162 THR A N 1
ATOM 1319 C CA . THR A 1 162 ? 13.194 -1.454 4.264 1.00 83.31 162 THR A CA 1
ATOM 1320 C C . THR A 1 162 ? 12.372 -2.519 4.990 1.00 83.31 162 THR A C 1
ATOM 1322 O O . THR A 1 162 ? 11.139 -2.442 5.038 1.00 83.31 162 THR A O 1
ATOM 1325 N N . VAL A 1 163 ? 13.046 -3.502 5.590 1.00 87.38 163 VAL A N 1
ATOM 1326 C CA . VAL A 1 163 ? 12.382 -4.526 6.413 1.00 87.38 163 VAL A CA 1
ATOM 1327 C C . VAL A 1 163 ? 11.523 -3.871 7.496 1.00 87.38 163 VAL A C 1
ATOM 1329 O O . VAL A 1 163 ? 10.378 -4.264 7.705 1.00 87.38 163 VAL A O 1
ATOM 1332 N N . PHE A 1 164 ? 12.048 -2.816 8.123 1.00 88.69 164 PHE A N 1
ATOM 1333 C CA . PHE A 1 164 ? 11.342 -2.046 9.138 1.00 88.69 164 PHE A CA 1
ATOM 1334 C C . PHE A 1 164 ? 10.072 -1.361 8.604 1.00 88.69 164 PHE A C 1
ATOM 1336 O O . PHE A 1 164 ? 9.010 -1.445 9.217 1.00 88.69 164 PHE A O 1
ATOM 1343 N N . GLU A 1 165 ? 10.151 -0.691 7.452 1.00 85.31 165 GLU A N 1
ATOM 1344 C CA . GLU A 1 165 ? 8.987 -0.047 6.828 1.00 85.31 165 GLU A CA 1
ATOM 1345 C C . GLU A 1 165 ? 7.913 -1.067 6.429 1.00 85.31 165 GLU A C 1
ATOM 1347 O O . GLU A 1 165 ? 6.730 -0.826 6.670 1.00 85.31 165 GLU A O 1
ATOM 1352 N N . ALA A 1 166 ? 8.313 -2.203 5.850 1.00 86.12 166 ALA A N 1
ATOM 1353 C CA . ALA A 1 166 ? 7.380 -3.260 5.474 1.00 86.12 166 ALA A CA 1
ATOM 1354 C C . ALA A 1 166 ? 6.697 -3.870 6.704 1.00 86.12 166 ALA A C 1
ATOM 1356 O O . ALA A 1 166 ? 5.478 -4.014 6.705 1.00 86.12 166 ALA A O 1
ATOM 1357 N N . ALA A 1 167 ? 7.451 -4.151 7.772 1.00 90.94 167 ALA A N 1
ATOM 1358 C CA . ALA A 1 167 ? 6.902 -4.657 9.029 1.00 90.94 167 ALA A CA 1
ATOM 1359 C C . ALA A 1 167 ? 5.843 -3.723 9.618 1.00 90.94 167 ALA A C 1
ATOM 1361 O O . ALA A 1 167 ? 4.748 -4.177 9.946 1.00 90.94 167 ALA A O 1
ATOM 1362 N N . ASN A 1 168 ? 6.127 -2.420 9.680 1.00 89.25 168 ASN A N 1
ATOM 1363 C CA . ASN A 1 168 ? 5.177 -1.446 10.215 1.00 89.25 168 ASN A CA 1
ATOM 1364 C C . ASN A 1 168 ? 3.877 -1.395 9.407 1.00 89.25 168 ASN A C 1
ATOM 1366 O O . ASN A 1 168 ? 2.799 -1.370 9.996 1.00 89.25 168 ASN A O 1
ATOM 1370 N N . ARG A 1 169 ? 3.961 -1.409 8.070 1.00 87.81 169 ARG A N 1
ATOM 1371 C CA . ARG A 1 169 ? 2.767 -1.389 7.213 1.00 87.81 169 ARG A CA 1
ATOM 1372 C C . ARG A 1 169 ? 1.977 -2.690 7.303 1.00 87.81 169 ARG A C 1
ATOM 1374 O O . ARG A 1 169 ? 0.763 -2.643 7.447 1.00 87.81 169 ARG A O 1
ATOM 1381 N N . ILE A 1 170 ? 2.661 -3.836 7.296 1.00 90.94 170 ILE A N 1
ATOM 1382 C CA . ILE A 1 170 ? 2.019 -5.147 7.444 1.00 90.94 170 ILE A CA 1
ATOM 1383 C C . ILE A 1 170 ? 1.281 -5.240 8.776 1.00 90.94 170 ILE A C 1
ATOM 1385 O O . ILE A 1 170 ? 0.146 -5.704 8.808 1.00 90.94 170 ILE A O 1
ATOM 1389 N N . ALA A 1 171 ? 1.897 -4.787 9.865 1.00 91.75 171 ALA A N 1
ATOM 1390 C CA . ALA A 1 171 ? 1.267 -4.812 11.174 1.00 91.75 171 ALA A CA 1
ATOM 1391 C C . ALA A 1 171 ? 0.028 -3.898 11.232 1.00 91.75 171 ALA A C 1
ATOM 1393 O O . ALA A 1 171 ? -1.016 -4.339 11.707 1.00 91.75 171 ALA A O 1
ATOM 1394 N N . SER A 1 172 ? 0.090 -2.683 10.674 1.00 91.06 172 SER A N 1
ATOM 1395 C CA . SER A 1 172 ? -1.087 -1.806 10.558 1.00 91.06 172 SER A CA 1
ATOM 1396 C C . SER A 1 172 ? -2.210 -2.429 9.723 1.00 91.06 172 SER A C 1
ATOM 1398 O O . SER A 1 172 ? -3.354 -2.468 10.171 1.00 91.06 172 SER A O 1
ATOM 1400 N N . ASP A 1 173 ? -1.891 -2.985 8.552 1.00 91.69 173 ASP A N 1
ATOM 1401 C CA . ASP A 1 173 ? -2.863 -3.660 7.685 1.00 91.69 173 ASP A CA 1
ATOM 1402 C C . ASP A 1 173 ? -3.576 -4.805 8.414 1.00 91.69 173 ASP A C 1
ATOM 1404 O O . ASP A 1 173 ? -4.792 -4.963 8.308 1.00 91.69 173 ASP A O 1
ATOM 1408 N N . LEU A 1 174 ? -2.829 -5.596 9.189 1.00 92.75 174 LEU A N 1
ATOM 1409 C CA . LEU A 1 174 ? -3.386 -6.703 9.960 1.00 92.75 174 LEU A CA 1
ATOM 1410 C C . LEU A 1 174 ? -4.305 -6.224 11.090 1.00 92.75 174 LEU A C 1
ATOM 1412 O O . LEU A 1 174 ? -5.295 -6.907 11.362 1.00 92.75 174 LEU A O 1
ATOM 1416 N N . VAL A 1 175 ? -4.026 -5.077 11.721 1.00 94.62 175 VAL A N 1
ATOM 1417 C CA . VAL A 1 175 ? -4.948 -4.463 12.696 1.00 94.62 175 VAL A CA 1
ATOM 1418 C C .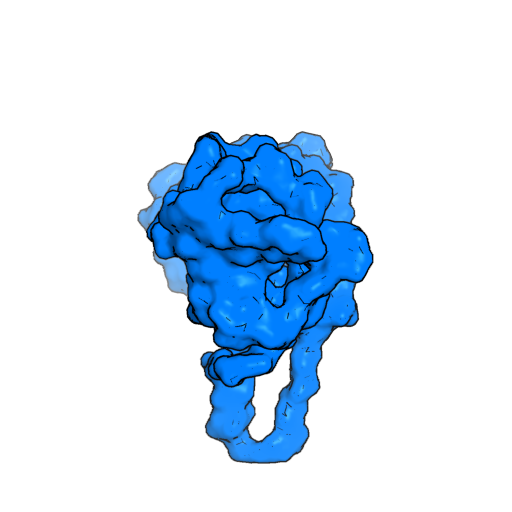 VAL A 1 175 ? -6.254 -4.064 12.010 1.00 94.62 175 VAL A C 1
ATOM 1420 O O . VAL A 1 175 ? -7.325 -4.385 12.521 1.00 94.62 175 VAL A O 1
ATOM 1423 N N . ILE A 1 176 ? -6.184 -3.442 10.830 1.00 93.94 176 ILE A N 1
ATOM 1424 C CA . ILE A 1 176 ? -7.374 -3.020 10.078 1.00 93.94 176 ILE A CA 1
ATOM 1425 C C . ILE A 1 176 ? -8.206 -4.236 9.649 1.00 93.94 176 ILE A C 1
ATOM 1427 O O . ILE A 1 176 ? -9.379 -4.345 10.002 1.00 93.94 176 ILE A O 1
ATOM 1431 N N . ILE A 1 177 ? -7.596 -5.179 8.922 1.00 93.81 177 ILE A N 1
ATOM 1432 C CA . ILE A 1 177 ? -8.296 -6.340 8.353 1.00 93.81 177 ILE A CA 1
ATOM 1433 C C . ILE A 1 177 ? -8.943 -7.174 9.463 1.00 93.81 177 ILE A C 1
ATOM 1435 O O . ILE A 1 177 ? -10.127 -7.501 9.383 1.00 93.81 177 ILE A O 1
ATOM 1439 N N . ASN A 1 178 ? -8.187 -7.522 10.510 1.00 95.44 178 ASN A N 1
ATOM 1440 C CA . ASN A 1 178 ? -8.723 -8.365 11.578 1.00 95.44 178 ASN A CA 1
ATOM 1441 C C . ASN A 1 178 ? -9.690 -7.605 12.488 1.00 95.44 178 ASN A C 1
ATOM 1443 O O . ASN A 1 178 ? -10.667 -8.200 12.933 1.00 95.44 178 ASN A O 1
ATOM 1447 N N . GLY A 1 179 ? -9.465 -6.312 12.733 1.00 94.94 179 GLY A N 1
ATOM 1448 C CA . GLY A 1 179 ? -10.366 -5.504 13.547 1.00 94.94 179 GLY A CA 1
ATOM 1449 C C . GLY A 1 179 ? -11.744 -5.340 12.901 1.00 94.94 179 GLY A C 1
ATOM 1450 O O . GLY A 1 179 ? -12.753 -5.521 13.578 1.00 94.94 179 GLY A O 1
ATOM 1451 N N . ILE A 1 180 ? -11.818 -5.110 11.584 1.00 94.69 180 ILE A N 1
ATOM 1452 C CA . ILE A 1 180 ? -13.107 -5.049 10.871 1.00 94.69 180 ILE A CA 1
ATOM 1453 C C . ILE A 1 180 ? -13.819 -6.409 10.901 1.00 94.69 180 ILE A C 1
ATOM 1455 O O . ILE A 1 180 ? -15.018 -6.465 11.178 1.00 94.69 180 ILE A O 1
ATOM 1459 N N . ILE A 1 181 ? -13.096 -7.513 10.665 1.00 94.88 181 ILE A N 1
ATOM 1460 C CA . ILE A 1 181 ? -13.666 -8.867 10.779 1.00 94.88 181 ILE A CA 1
ATOM 1461 C C . ILE A 1 181 ? -14.248 -9.075 12.180 1.00 94.88 181 ILE A C 1
ATOM 1463 O O . ILE A 1 181 ? -15.399 -9.488 12.306 1.00 94.88 181 ILE A O 1
ATOM 1467 N N . GLN A 1 182 ? -13.498 -8.716 13.223 1.00 93.75 182 GLN A N 1
ATOM 1468 C CA . GLN A 1 182 ? -13.934 -8.855 14.608 1.00 93.75 182 GLN A CA 1
ATOM 1469 C C . GLN A 1 182 ? -15.193 -8.026 14.909 1.00 93.75 182 GLN A C 1
ATOM 1471 O O . GLN A 1 182 ? -16.09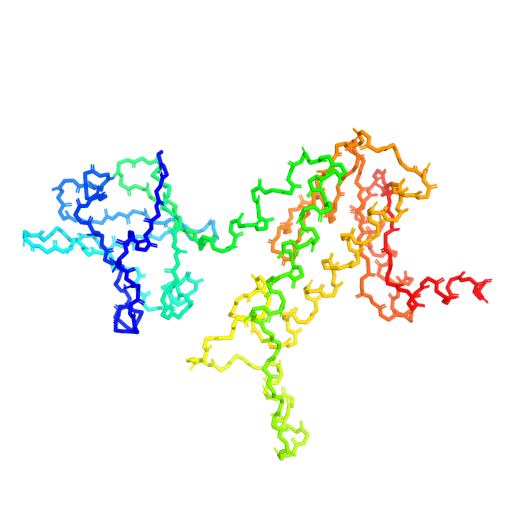9 -8.532 15.571 1.00 93.75 182 GLN A O 1
ATOM 1476 N N . LEU A 1 183 ? -15.293 -6.788 14.404 1.00 92.19 183 LEU A N 1
ATOM 1477 C CA . LEU A 1 183 ? -16.498 -5.959 14.554 1.00 92.19 183 LEU A CA 1
ATOM 1478 C C . LEU A 1 183 ? -17.742 -6.652 13.974 1.00 92.19 183 LEU A C 1
ATOM 1480 O O . LEU A 1 183 ? -18.798 -6.671 14.610 1.00 92.19 183 LEU A O 1
ATOM 1484 N N . ILE A 1 184 ? -17.612 -7.252 12.790 1.00 91.38 184 ILE A N 1
ATOM 1485 C CA . ILE A 1 184 ? -18.718 -7.932 12.104 1.00 91.38 184 ILE A CA 1
ATOM 1486 C C . ILE A 1 184 ? -19.068 -9.257 12.796 1.00 91.38 184 ILE A C 1
ATOM 1488 O O . ILE A 1 184 ? -20.241 -9.548 13.035 1.00 91.38 184 ILE A O 1
ATOM 1492 N N . GLU A 1 185 ? -18.070 -10.066 13.156 1.00 91.12 185 GLU A N 1
ATOM 1493 C CA . GLU A 1 185 ? -18.274 -11.361 13.819 1.00 91.12 185 GLU A CA 1
ATOM 1494 C C . GLU A 1 185 ? -18.900 -11.211 15.211 1.00 91.12 185 GLU A C 1
ATOM 1496 O O . GLU A 1 185 ? -19.768 -12.001 15.587 1.00 91.12 185 GLU A O 1
ATOM 1501 N N . GLN A 1 186 ? -18.543 -10.152 15.943 1.00 90.75 186 GLN A N 1
ATOM 1502 C CA . GLN A 1 186 ? -19.149 -9.809 17.234 1.00 90.75 186 GLN A CA 1
ATOM 1503 C C . GLN A 1 186 ? -20.515 -9.116 17.107 1.00 90.75 186 GLN A C 1
ATOM 1505 O O . GLN A 1 186 ? -21.060 -8.662 18.112 1.00 90.75 186 GLN A O 1
ATOM 1510 N N . LYS A 1 187 ? -21.082 -9.029 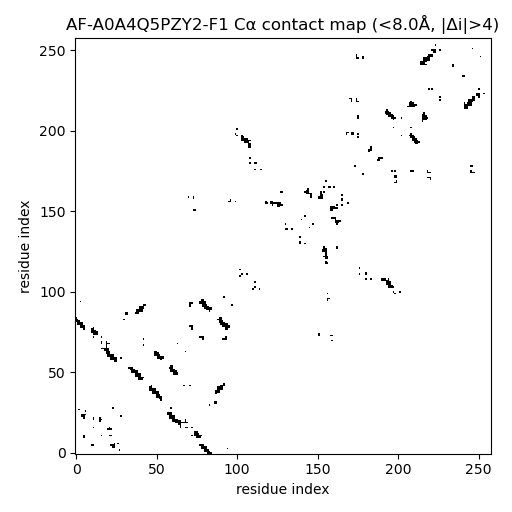15.894 1.00 83.81 187 LYS A N 1
ATOM 1511 C CA . LYS A 1 187 ? -22.366 -8.371 15.595 1.00 83.81 187 LYS A CA 1
ATOM 1512 C C . LYS A 1 187 ? -22.415 -6.890 15.997 1.00 83.81 187 LYS A C 1
ATOM 1514 O O . LYS A 1 187 ? -23.501 -6.353 16.199 1.00 83.81 187 LYS A O 1
ATOM 1519 N N . ARG A 1 188 ? -21.258 -6.226 16.104 1.00 80.38 188 ARG A N 1
ATOM 1520 C CA . ARG A 1 188 ? -21.186 -4.768 16.295 1.00 80.38 188 ARG A CA 1
ATOM 1521 C C . ARG A 1 188 ? -21.491 -4.023 15.000 1.00 80.38 188 ARG A C 1
ATOM 1523 O O . ARG A 1 188 ? -21.956 -2.896 15.059 1.00 80.38 188 ARG A O 1
ATOM 1530 N N . GLU A 1 189 ? -21.289 -4.676 13.856 1.00 84.81 189 GLU A N 1
ATOM 1531 C CA . GLU A 1 189 ? -21.697 -4.199 12.536 1.00 84.81 189 GLU A CA 1
ATOM 1532 C C . GLU A 1 189 ? -22.374 -5.325 11.724 1.00 84.81 189 GLU A C 1
ATOM 1534 O O . GLU A 1 189 ? -22.023 -6.500 11.883 1.00 84.81 189 GLU A O 1
ATOM 1539 N N . PRO A 1 190 ? -23.344 -5.013 10.842 1.00 78.25 190 PRO A N 1
ATOM 1540 C CA . PRO A 1 190 ? -23.980 -6.008 9.982 1.00 78.25 190 PRO A CA 1
ATOM 1541 C C . PRO A 1 190 ? -23.013 -6.672 8.989 1.00 78.25 190 PRO A C 1
ATOM 1543 O O . PRO A 1 190 ? -22.129 -6.039 8.421 1.00 78.25 190 PRO A O 1
ATOM 1546 N N . LYS A 1 191 ? -23.257 -7.944 8.645 1.00 76.06 191 LYS A N 1
ATOM 1547 C CA . LYS A 1 191 ? -22.510 -8.644 7.574 1.00 76.06 191 LYS A CA 1
ATOM 1548 C C . LYS A 1 191 ? -22.692 -8.027 6.180 1.00 76.06 191 LYS A C 1
ATOM 1550 O O . LYS A 1 191 ? -21.875 -8.271 5.296 1.00 76.06 191 LYS A O 1
ATOM 1555 N N . LEU A 1 192 ? -23.775 -7.271 5.986 1.00 71.88 192 LEU A N 1
ATOM 1556 C CA . LEU A 1 192 ? -24.094 -6.552 4.748 1.00 71.88 192 LEU A CA 1
ATOM 1557 C C . LEU A 1 192 ? -23.445 -5.164 4.679 1.00 71.88 192 LEU A C 1
ATOM 1559 O O . LEU A 1 192 ? -23.724 -4.418 3.743 1.00 71.88 192 LEU A O 1
ATOM 1563 N N . SER A 1 193 ? -22.615 -4.797 5.657 1.00 80.19 193 SER A N 1
ATOM 1564 C CA . SER A 1 193 ? -21.937 -3.510 5.636 1.00 80.19 193 SER A CA 1
ATOM 1565 C C . SER A 1 193 ? -21.037 -3.367 4.411 1.00 80.19 193 SER A C 1
ATOM 1567 O O . SER A 1 193 ? -20.344 -4.306 4.015 1.00 80.19 193 SER A O 1
ATOM 1569 N N . ARG A 1 194 ? -21.054 -2.166 3.834 1.00 87.44 194 ARG A N 1
ATOM 1570 C CA . ARG A 1 194 ? -20.190 -1.744 2.732 1.00 87.44 194 ARG A CA 1
ATOM 1571 C C . ARG A 1 194 ? -18.903 -1.190 3.322 1.00 87.44 194 ARG A C 1
ATOM 1573 O O . ARG A 1 194 ? -18.951 -0.239 4.105 1.00 87.44 194 ARG A O 1
ATOM 1580 N N . ILE A 1 195 ? -17.780 -1.817 3.001 1.00 91.38 195 ILE A N 1
ATOM 1581 C CA . ILE A 1 195 ? -16.498 -1.578 3.663 1.00 91.38 195 ILE A CA 1
ATOM 1582 C C . ILE A 1 195 ? -15.525 -1.001 2.647 1.00 91.38 195 ILE A C 1
ATOM 1584 O O . ILE A 1 195 ? -15.326 -1.590 1.590 1.00 91.38 195 ILE A O 1
ATOM 1588 N N . THR A 1 196 ? -14.873 0.106 2.985 1.00 89.25 196 THR A N 1
ATOM 1589 C CA . THR A 1 196 ? -13.712 0.586 2.230 1.00 89.25 196 THR A CA 1
ATOM 1590 C C . THR A 1 196 ? -12.468 0.487 3.095 1.00 89.25 196 THR A C 1
ATOM 1592 O O . THR A 1 196 ? -12.464 1.002 4.206 1.00 89.25 196 THR A O 1
ATOM 1595 N N . ILE A 1 197 ? -11.408 -0.156 2.607 1.00 88.94 197 ILE A N 1
ATOM 1596 C CA . ILE A 1 197 ? -10.132 -0.313 3.312 1.00 88.94 197 ILE A CA 1
ATOM 1597 C C . ILE A 1 197 ? -9.027 0.436 2.574 1.00 88.94 197 ILE A C 1
ATOM 1599 O O . ILE A 1 197 ? -8.855 0.315 1.357 1.00 88.94 197 ILE A O 1
ATOM 1603 N N . ARG A 1 198 ? -8.227 1.179 3.334 1.00 85.12 198 ARG A N 1
ATOM 1604 C CA . ARG A 1 198 ? -7.078 1.938 2.850 1.00 85.12 198 ARG A CA 1
ATOM 1605 C C . ARG A 1 198 ? -5.808 1.411 3.519 1.00 85.12 198 ARG A C 1
ATOM 1607 O O . ARG A 1 198 ? -5.323 1.949 4.503 1.00 85.12 198 ARG A O 1
ATOM 1614 N N . LEU A 1 199 ? -5.285 0.316 2.965 1.00 82.88 199 LEU A N 1
ATOM 1615 C CA . LEU A 1 199 ? -4.034 -0.320 3.407 1.00 82.88 199 LEU A CA 1
ATOM 1616 C C . LEU A 1 199 ? -2.816 0.552 3.078 1.00 82.88 199 LEU A C 1
ATOM 1618 O O . LEU A 1 199 ? -2.932 1.441 2.234 1.00 82.88 199 LEU A O 1
ATOM 1622 N N . GLY A 1 200 ? -1.666 0.256 3.704 1.00 63.69 200 GLY A N 1
ATOM 1623 C CA . GLY A 1 200 ? -0.450 1.071 3.924 1.00 63.69 200 GLY A CA 1
ATOM 1624 C C . GLY A 1 200 ? 0.207 1.888 2.792 1.00 63.69 200 GLY A C 1
ATOM 1625 O O . GLY A 1 200 ? 1.334 2.356 2.959 1.00 63.69 200 GLY A O 1
ATOM 1626 N N . ASN A 1 201 ? -0.462 2.098 1.661 1.00 58.19 201 ASN A N 1
ATOM 1627 C CA . ASN A 1 201 ? -0.120 3.044 0.600 1.00 58.19 201 ASN A CA 1
ATOM 1628 C C . ASN A 1 201 ? -1.252 4.036 0.248 1.00 58.19 201 ASN A C 1
ATOM 1630 O O . ASN A 1 201 ? -0.974 5.058 -0.376 1.00 58.19 201 ASN A O 1
ATOM 1634 N N . LYS A 1 202 ? -2.511 3.769 0.623 1.00 61.28 202 LYS A N 1
ATOM 1635 C CA . LYS A 1 202 ? -3.676 4.625 0.338 1.00 61.28 202 LYS A CA 1
ATOM 1636 C C . LYS A 1 202 ? -3.887 5.656 1.456 1.00 61.28 202 LYS A C 1
ATOM 1638 O O . LYS A 1 202 ? -4.926 5.667 2.102 1.00 61.28 202 LYS A O 1
ATOM 1643 N N . HIS A 1 203 ? -2.929 6.550 1.698 1.00 65.31 203 HIS A N 1
ATOM 1644 C CA . HIS A 1 203 ? -3.233 7.699 2.558 1.00 65.31 203 HIS A CA 1
ATOM 1645 C C . HIS A 1 203 ? -3.988 8.756 1.749 1.00 65.31 203 HIS A C 1
ATOM 1647 O O . HIS A 1 203 ? -3.411 9.409 0.877 1.00 65.31 203 HIS A O 1
ATOM 1653 N N . ILE A 1 204 ? -5.277 8.921 2.032 1.00 69.06 204 ILE A N 1
ATOM 1654 C CA . ILE A 1 204 ? -6.109 9.951 1.410 1.00 69.06 204 ILE A CA 1
ATOM 1655 C C . ILE A 1 204 ? -6.333 11.048 2.444 1.00 69.06 204 ILE A C 1
ATOM 1657 O O . ILE A 1 204 ? -6.860 10.805 3.526 1.00 69.06 204 ILE A O 1
ATOM 1661 N N . LYS A 1 205 ? -5.920 12.276 2.114 1.00 71.44 205 LYS A N 1
ATOM 1662 C CA . LYS A 1 205 ? -6.071 13.421 3.016 1.00 71.44 205 LYS A CA 1
ATOM 1663 C C . LYS A 1 205 ? -7.548 13.599 3.388 1.00 71.44 205 LYS A C 1
ATOM 1665 O O . LYS A 1 205 ? -8.385 13.770 2.507 1.00 71.44 205 LYS A O 1
ATOM 1670 N N . GLY A 1 206 ? -7.836 13.612 4.689 1.00 75.94 206 GLY A N 1
ATOM 1671 C CA . GLY A 1 206 ? -9.195 13.778 5.216 1.00 75.94 206 GLY A CA 1
ATOM 1672 C C . GLY A 1 206 ? -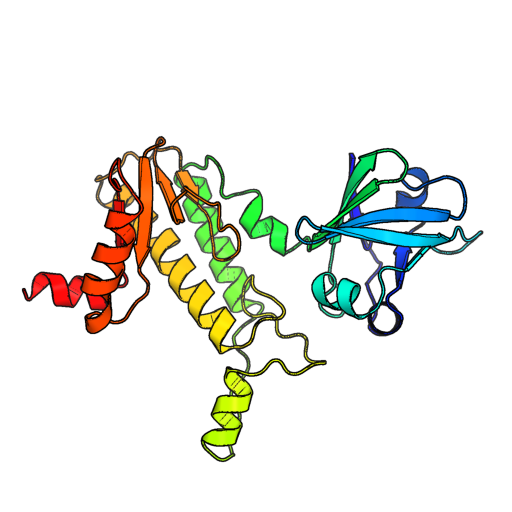10.031 12.495 5.258 1.00 75.94 206 GLY A C 1
ATOM 1673 O O . GLY A 1 206 ? -11.225 12.584 5.514 1.00 75.94 206 GLY A O 1
ATOM 1674 N N . GLN A 1 207 ? -9.427 11.329 5.012 1.00 83.44 207 GLN A N 1
ATOM 1675 C CA . GLN A 1 207 ? -10.048 10.016 5.201 1.00 83.44 207 GLN A CA 1
ATOM 1676 C C . GLN A 1 207 ? -9.237 9.195 6.213 1.00 83.44 207 GLN A C 1
ATOM 1678 O O . GLN A 1 207 ? -8.023 9.382 6.310 1.00 83.44 207 GLN A O 1
ATOM 1683 N N . GLY A 1 208 ? -9.906 8.321 6.971 1.00 87.88 208 GLY A N 1
ATOM 1684 C CA . GLY A 1 208 ? -9.256 7.441 7.944 1.00 87.88 208 GLY A CA 1
ATOM 1685 C C . GLY A 1 208 ? -8.646 6.226 7.259 1.00 87.88 208 GLY A C 1
ATOM 1686 O O . GLY A 1 208 ? -8.570 6.159 6.034 1.00 87.88 208 GLY A O 1
ATOM 1687 N N . ASP A 1 209 ? -8.293 5.196 8.011 1.00 90.38 209 ASP A N 1
ATOM 1688 C CA . ASP A 1 209 ? -7.776 3.946 7.439 1.00 90.38 209 ASP A CA 1
ATOM 1689 C C . ASP A 1 209 ? -8.871 3.074 6.805 1.00 90.38 209 ASP A C 1
ATOM 1691 O O . ASP A 1 209 ? -8.602 2.265 5.915 1.00 90.38 209 ASP A O 1
ATOM 1695 N N . PHE A 1 210 ? -10.130 3.230 7.220 1.00 92.31 210 PHE A N 1
ATOM 1696 C CA . PHE A 1 210 ? -11.249 2.475 6.648 1.00 92.31 210 PHE A CA 1
ATOM 1697 C C . PHE A 1 210 ? -12.603 3.169 6.844 1.00 92.31 210 PHE A C 1
ATOM 1699 O O . PHE A 1 210 ? -12.744 4.057 7.684 1.00 92.31 210 PHE A O 1
ATOM 1706 N N . THR A 1 211 ? -13.612 2.758 6.075 1.00 92.06 211 THR A N 1
ATOM 1707 C CA . THR A 1 211 ? -15.012 3.115 6.322 1.00 92.06 211 THR A CA 1
ATOM 1708 C C . THR A 1 211 ? -15.897 1.888 6.399 1.00 92.06 211 THR A C 1
ATOM 1710 O O . THR A 1 211 ? -15.643 0.875 5.749 1.00 92.06 211 THR A O 1
ATOM 1713 N N . ILE A 1 212 ? -16.968 2.000 7.183 1.00 92.75 212 ILE A N 1
ATOM 1714 C CA . ILE A 1 212 ? -18.056 1.022 7.235 1.00 92.75 212 ILE A CA 1
ATOM 1715 C C . ILE A 1 212 ? -19.362 1.796 7.081 1.00 92.75 212 ILE A C 1
ATOM 1717 O O . ILE A 1 212 ? -19.685 2.635 7.921 1.00 92.75 212 ILE A O 1
ATOM 1721 N N . ASN A 1 213 ? -20.104 1.551 6.000 1.00 90.50 213 ASN A N 1
ATOM 1722 C CA . ASN A 1 213 ? -21.349 2.259 5.672 1.00 90.50 213 ASN A CA 1
ATOM 1723 C C . ASN A 1 213 ? -21.192 3.795 5.684 1.00 90.50 213 ASN A C 1
ATOM 1725 O O . ASN A 1 213 ? -22.043 4.515 6.201 1.00 90.50 213 ASN A O 1
ATOM 1729 N N . GLY A 1 214 ? -20.066 4.295 5.161 1.00 87.44 214 GLY A N 1
ATOM 1730 C CA . GLY A 1 214 ? -19.760 5.731 5.101 1.00 87.44 214 GLY A CA 1
ATOM 1731 C C . GLY A 1 214 ? -19.271 6.355 6.414 1.00 87.44 214 GLY A C 1
ATOM 1732 O O . GLY A 1 214 ? -18.947 7.538 6.433 1.00 87.44 214 GLY A O 1
ATOM 1733 N N . LYS A 1 215 ? -19.178 5.583 7.501 1.00 90.94 215 LYS A N 1
ATOM 1734 C CA . LYS A 1 215 ? -18.605 6.033 8.773 1.00 90.94 215 LYS A CA 1
ATOM 1735 C C . LYS A 1 215 ? -17.102 5.763 8.810 1.00 90.94 215 LYS A C 1
ATOM 1737 O O . LYS A 1 215 ? -16.683 4.629 8.582 1.00 90.94 215 LYS A O 1
ATOM 1742 N N . GLU A 1 216 ? -16.317 6.790 9.111 1.00 92.44 216 GLU A N 1
ATOM 1743 C CA . GLU A 1 216 ? -14.850 6.737 9.134 1.00 92.44 216 GLU A CA 1
ATOM 1744 C C . GLU A 1 216 ? -14.305 6.041 10.387 1.00 92.44 216 GLU A C 1
ATOM 1746 O O . GLU A 1 216 ? -14.843 6.181 11.494 1.00 92.44 216 GLU A O 1
ATOM 1751 N N . GLY A 1 217 ? -13.212 5.306 10.199 1.00 93.62 217 GLY A N 1
ATOM 1752 C CA . GLY A 1 217 ? -12.475 4.628 11.250 1.00 93.62 217 GLY A CA 1
ATOM 1753 C C . GLY A 1 217 ? -10.964 4.722 11.062 1.00 93.62 217 GLY A C 1
ATOM 1754 O O . GLY A 1 217 ? -10.468 4.795 9.938 1.00 93.62 217 GLY A O 1
ATOM 1755 N N . GLU A 1 218 ? -10.247 4.699 12.183 1.00 93.69 218 GLU A N 1
ATOM 1756 C CA . GLU A 1 218 ? -8.781 4.735 12.243 1.00 93.69 218 GLU A CA 1
ATOM 1757 C C . GLU A 1 218 ? -8.253 3.497 12.976 1.00 93.69 218 GLU A C 1
ATOM 1759 O O . GLU A 1 218 ? -8.871 3.025 13.939 1.00 93.69 218 GLU A O 1
ATOM 1764 N N . ALA A 1 219 ? -7.105 2.978 12.546 1.00 93.62 219 ALA A N 1
ATOM 1765 C CA . ALA A 1 219 ? -6.421 1.872 13.191 1.00 93.62 219 ALA A CA 1
ATOM 1766 C C . ALA A 1 219 ? -5.071 2.295 13.788 1.00 93.62 219 ALA A C 1
ATOM 1768 O O . ALA A 1 219 ? -4.225 2.914 13.149 1.00 93.62 219 ALA A O 1
ATOM 1769 N N . PHE A 1 220 ? -4.817 1.877 15.025 1.00 93.19 220 PHE A N 1
ATOM 1770 C CA . PHE A 1 220 ? -3.571 2.137 15.732 1.00 93.19 220 PHE A CA 1
ATOM 1771 C C . PHE A 1 220 ? -2.812 0.831 15.955 1.00 93.19 220 PHE A C 1
ATOM 1773 O O . PHE A 1 220 ? -3.185 0.013 16.788 1.00 93.19 220 PHE A O 1
ATOM 1780 N N . ASN A 1 221 ? -1.708 0.660 15.232 1.00 93.06 221 ASN A N 1
ATOM 1781 C CA . ASN A 1 221 ? -0.686 -0.334 15.549 1.00 93.06 221 ASN A CA 1
ATOM 1782 C C . ASN A 1 221 ? 0.474 0.356 16.283 1.00 93.06 221 ASN A C 1
ATOM 1784 O O . ASN A 1 221 ? 1.368 0.929 15.650 1.00 93.06 221 ASN A O 1
ATOM 1788 N N . VAL A 1 222 ? 0.404 0.413 17.613 1.00 91.81 222 VAL A N 1
ATOM 1789 C CA . VAL A 1 222 ? 1.318 1.205 18.453 1.00 91.81 222 VAL A CA 1
ATOM 1790 C C . VAL A 1 222 ? 1.541 0.522 19.799 1.00 91.81 222 VAL A C 1
ATOM 1792 O O . VAL A 1 222 ? 0.684 -0.225 20.252 1.00 91.81 222 VAL A O 1
ATOM 1795 N N . ALA A 1 223 ? 2.659 0.805 20.469 1.00 91.00 223 ALA A N 1
ATOM 1796 C CA . ALA A 1 223 ? 2.794 0.400 21.869 1.00 91.00 223 ALA A CA 1
ATOM 1797 C C . ALA A 1 223 ? 1.803 1.191 22.739 1.00 91.00 223 ALA A C 1
ATOM 1799 O O . ALA A 1 223 ? 1.521 2.366 22.453 1.00 91.00 223 ALA A O 1
ATOM 1800 N N . ALA A 1 224 ? 1.305 0.569 23.806 1.00 90.81 224 ALA A N 1
ATOM 1801 C CA . ALA A 1 224 ? 0.249 1.130 24.649 1.00 90.81 224 ALA A CA 1
ATOM 1802 C C . ALA A 1 224 ? 0.598 2.509 25.232 1.00 90.81 224 ALA A C 1
ATOM 1804 O O . ALA A 1 224 ? -0.217 3.435 25.194 1.00 90.81 224 ALA A O 1
ATOM 1805 N N . SER A 1 225 ? 1.860 2.708 25.619 1.00 91.19 225 SER A N 1
ATOM 1806 C CA . SER A 1 225 ? 2.378 3.987 26.121 1.00 91.19 225 SER A CA 1
ATOM 1807 C C . SER A 1 225 ? 2.222 5.162 25.142 1.00 91.19 225 SER A C 1
ATOM 1809 O O . SER A 1 225 ? 2.098 6.312 25.565 1.00 91.19 225 SER A O 1
ATOM 1811 N N . PHE A 1 226 ? 2.176 4.906 23.830 1.00 92.00 226 PHE A N 1
ATOM 1812 C CA . PHE A 1 226 ? 1.999 5.942 22.807 1.00 92.00 226 PHE A CA 1
ATOM 1813 C C . PHE A 1 226 ? 0.546 6.128 22.361 1.00 92.00 226 PHE A C 1
ATOM 1815 O O . PHE A 1 226 ? 0.249 7.105 21.664 1.00 92.00 226 PHE A O 1
ATOM 1822 N N . TYR A 1 227 ? -0.359 5.222 22.741 1.00 93.56 227 TYR A N 1
ATOM 1823 C CA . TYR A 1 227 ? -1.728 5.201 22.233 1.00 93.56 227 TYR A CA 1
ATOM 1824 C C . TYR A 1 227 ? -2.495 6.480 22.577 1.00 93.56 227 TYR A C 1
ATOM 1826 O O . TYR A 1 227 ? -2.953 7.174 21.670 1.00 93.56 227 TYR A O 1
ATOM 1834 N N . LYS A 1 228 ? -2.564 6.856 23.862 1.00 91.31 228 LYS A N 1
ATOM 1835 C CA . LYS A 1 228 ? -3.324 8.035 24.324 1.00 91.31 228 LYS A CA 1
ATOM 1836 C C . LYS A 1 228 ? -2.905 9.323 23.609 1.00 91.31 228 LYS A C 1
ATOM 1838 O O . LYS A 1 228 ? -3.751 10.108 23.180 1.00 91.31 228 LYS A O 1
ATOM 1843 N N . SER A 1 229 ? -1.596 9.517 23.437 1.00 93.38 229 SER A N 1
ATOM 1844 C CA . SER A 1 229 ? -1.040 10.680 22.738 1.00 93.38 229 SER A CA 1
ATOM 1845 C C . SER A 1 229 ? -1.456 10.701 21.262 1.00 93.38 229 SER A C 1
ATOM 1847 O O . SER A 1 229 ? -2.014 11.691 20.783 1.00 93.38 229 SER A O 1
ATOM 1849 N N . LYS A 1 230 ? -1.281 9.577 20.551 1.00 91.88 230 LYS A N 1
ATOM 1850 C CA . LYS A 1 230 ? -1.660 9.464 19.135 1.00 91.88 230 LYS A CA 1
ATOM 1851 C C . LYS A 1 230 ? -3.161 9.583 18.909 1.00 91.88 230 LYS A C 1
ATOM 1853 O O . LYS A 1 230 ? -3.570 10.251 17.958 1.00 91.88 230 LYS A O 1
ATOM 1858 N N . LEU A 1 231 ? -3.972 8.987 19.778 1.00 92.19 231 LEU A N 1
ATOM 1859 C CA . LEU A 1 231 ? -5.422 9.085 19.711 1.00 92.19 231 LEU A CA 1
ATOM 1860 C C . LEU A 1 231 ? -5.862 10.546 19.820 1.00 92.19 231 LEU A C 1
ATOM 1862 O O . LEU A 1 231 ? -6.598 11.029 18.963 1.00 92.19 231 LEU A O 1
ATOM 1866 N N . ARG A 1 232 ? -5.347 11.282 20.813 1.00 91.44 232 ARG A N 1
ATOM 1867 C CA . ARG A 1 232 ? -5.662 12.705 21.001 1.00 91.44 232 ARG A CA 1
ATOM 1868 C C . ARG A 1 232 ? -5.303 13.539 19.772 1.00 91.44 232 ARG A C 1
ATOM 1870 O O . ARG A 1 232 ? -6.121 14.333 19.313 1.00 91.44 232 ARG A O 1
ATOM 1877 N N . THR A 1 233 ? -4.101 13.356 19.220 1.00 91.06 233 THR A N 1
ATOM 1878 C CA . THR A 1 233 ? -3.672 14.063 18.001 1.00 91.06 233 THR A CA 1
ATOM 1879 C C . THR A 1 233 ? -4.534 13.708 16.794 1.00 91.06 233 THR A C 1
ATOM 1881 O O . THR A 1 233 ? -4.740 14.551 15.923 1.00 91.06 233 THR A O 1
ATOM 1884 N N . THR A 1 234 ? -5.026 12.474 16.729 1.00 90.12 234 THR A N 1
ATOM 1885 C CA . THR A 1 234 ? -5.891 12.018 15.642 1.00 90.12 234 THR A CA 1
ATOM 1886 C C . THR A 1 234 ? -7.271 12.641 15.772 1.00 90.12 234 THR A C 1
ATOM 1888 O O . THR A 1 234 ? -7.675 13.357 14.867 1.00 90.12 234 THR A O 1
ATOM 1891 N N . ILE A 1 235 ? -7.949 12.490 16.914 1.00 89.75 235 ILE A N 1
ATOM 1892 C CA . ILE A 1 235 ? -9.281 13.070 17.160 1.00 89.75 235 ILE A CA 1
ATOM 1893 C C . ILE A 1 235 ? -9.290 14.582 16.898 1.00 89.75 235 ILE A C 1
ATOM 1895 O O . ILE A 1 235 ? -10.221 15.090 16.284 1.00 89.75 235 ILE A O 1
ATOM 1899 N N . ALA A 1 236 ? -8.225 15.302 17.269 1.00 89.38 236 ALA A N 1
ATOM 1900 C CA . ALA A 1 236 ? -8.107 16.737 16.999 1.00 89.38 236 ALA A CA 1
ATOM 1901 C C . ALA A 1 236 ? -8.158 17.105 15.499 1.00 89.38 236 ALA A C 1
ATOM 1903 O O . ALA A 1 236 ? -8.502 18.233 15.156 1.00 89.38 236 ALA A O 1
ATOM 1904 N N . LYS A 1 237 ? -7.820 16.172 14.601 1.00 86.62 237 LYS A N 1
ATOM 1905 C CA . LYS A 1 237 ? -7.897 16.342 13.139 1.00 86.62 237 LYS A CA 1
ATOM 1906 C C . LYS A 1 237 ? -9.257 15.939 12.559 1.00 86.62 237 LYS A C 1
ATOM 1908 O O . LYS A 1 237 ? -9.488 16.169 11.375 1.00 86.62 237 LYS A O 1
ATOM 1913 N N . TRP A 1 238 ? -10.137 15.355 13.373 1.00 84.75 238 TRP A N 1
ATOM 1914 C CA . TRP A 1 238 ? -11.428 14.796 12.978 1.00 84.75 238 TRP A CA 1
ATOM 1915 C C . TRP A 1 238 ? -12.576 15.578 13.634 1.00 84.75 238 TRP A C 1
ATOM 1917 O O . TRP A 1 238 ? -13.128 15.129 14.637 1.00 84.75 238 TRP A O 1
ATOM 1927 N N . PRO A 1 239 ? -12.968 16.745 13.083 1.00 74.62 239 PRO A N 1
ATOM 1928 C CA . PRO A 1 239 ? -13.968 17.623 13.702 1.00 74.62 239 PRO A CA 1
ATOM 1929 C C . PRO A 1 239 ? -15.348 16.968 13.852 1.00 74.62 239 PRO A C 1
ATOM 1931 O O . PRO A 1 239 ? -16.074 17.289 14.786 1.00 74.62 239 PRO A O 1
ATOM 1934 N N . ASN A 1 240 ? -15.683 16.012 12.980 1.00 79.88 240 ASN A N 1
ATOM 1935 C CA . ASN A 1 240 ? -16.935 15.250 13.038 1.00 79.88 240 ASN A CA 1
ATOM 1936 C C . ASN A 1 240 ? -16.806 13.935 13.834 1.00 79.88 240 ASN A C 1
ATOM 1938 O O . ASN A 1 240 ? -17.731 13.125 13.838 1.00 79.88 240 ASN A O 1
ATOM 1942 N N . GLY A 1 241 ? -15.663 13.716 14.492 1.00 83.56 241 GLY A N 1
ATOM 1943 C CA . GLY A 1 241 ? -15.339 12.483 15.202 1.00 83.56 241 GLY A CA 1
ATOM 1944 C C . GLY A 1 241 ? -14.990 11.307 14.284 1.00 83.56 241 GLY A C 1
ATOM 1945 O O . GLY A 1 241 ? -15.207 11.332 13.073 1.00 83.56 241 GLY A O 1
ATOM 1946 N N . LEU A 1 242 ? -14.433 10.261 14.893 1.00 90.81 242 LEU A N 1
ATOM 1947 C CA . LEU A 1 242 ? -14.249 8.942 14.286 1.00 90.81 242 LEU A CA 1
ATOM 1948 C C . LEU A 1 242 ? -15.316 8.002 14.846 1.00 90.81 242 LEU A C 1
ATOM 1950 O O . LEU A 1 242 ? -15.554 7.992 16.052 1.00 90.81 242 LEU A O 1
ATOM 1954 N N . SER A 1 243 ? -15.949 7.207 13.985 1.00 92.50 243 SER A N 1
ATOM 1955 C CA . SER A 1 243 ? -16.957 6.231 14.424 1.00 92.50 243 SER A CA 1
ATOM 1956 C C . SER A 1 243 ? -16.334 4.936 14.929 1.00 92.50 243 SER A C 1
ATOM 1958 O O . SER A 1 243 ? -16.930 4.252 15.758 1.00 92.50 243 SER A O 1
ATOM 1960 N N . TYR A 1 244 ? -15.141 4.599 14.436 1.00 93.62 244 TYR A N 1
ATOM 1961 C CA . TYR A 1 244 ? -14.444 3.379 14.816 1.00 93.62 244 TYR A CA 1
ATOM 1962 C C . TYR A 1 244 ? -12.985 3.661 15.148 1.00 93.62 244 TYR A C 1
ATOM 1964 O O . TYR A 1 244 ? -12.303 4.426 14.466 1.00 93.62 244 TYR A O 1
ATOM 1972 N N . ILE A 1 245 ? -12.509 2.982 16.185 1.00 93.88 245 ILE A N 1
ATOM 1973 C CA . ILE A 1 245 ? -11.103 2.938 16.561 1.00 93.88 245 ILE A CA 1
ATOM 1974 C C . ILE A 1 245 ? -10.731 1.465 16.672 1.00 93.88 245 ILE A C 1
ATOM 1976 O O . ILE A 1 245 ? -11.336 0.725 17.449 1.00 93.88 245 ILE A O 1
ATOM 1980 N N . LEU A 1 246 ? -9.752 1.042 15.879 1.00 95.00 246 LEU A N 1
ATOM 1981 C CA . LEU A 1 246 ? -9.140 -0.279 15.977 1.00 95.00 246 LEU A CA 1
ATOM 1982 C C . LEU A 1 246 ? -7.760 -0.134 16.607 1.00 95.00 246 LEU A C 1
ATOM 1984 O O . LEU A 1 246 ? -7.047 0.826 16.330 1.00 95.00 246 LEU A O 1
ATOM 1988 N N . VAL A 1 247 ? -7.369 -1.087 17.445 1.00 94.62 247 VAL A N 1
ATOM 1989 C CA . VAL A 1 247 ? -6.061 -1.090 18.109 1.00 94.62 247 VAL A CA 1
ATOM 1990 C C . VAL A 1 247 ? -5.453 -2.490 18.071 1.00 94.62 247 VAL A C 1
ATOM 1992 O O . VAL A 1 247 ? -6.178 -3.481 17.965 1.00 94.62 247 VAL A O 1
ATOM 1995 N N . ASN A 1 248 ? -4.127 -2.594 18.151 1.00 93.25 248 ASN A N 1
ATOM 1996 C CA . ASN A 1 248 ? -3.451 -3.874 18.374 1.00 93.25 248 ASN A CA 1
ATOM 1997 C C . ASN A 1 248 ? -3.772 -4.448 19.768 1.00 93.25 248 ASN A C 1
ATOM 1999 O O . ASN A 1 248 ? -4.152 -3.723 20.686 1.00 93.25 248 ASN A O 1
ATOM 2003 N N . ALA A 1 249 ? -3.600 -5.766 19.919 1.00 89.00 249 ALA A N 1
ATOM 2004 C CA . ALA A 1 249 ? -3.974 -6.501 21.131 1.00 89.00 249 ALA A CA 1
ATOM 2005 C C . ALA A 1 249 ? -3.328 -5.942 22.409 1.00 89.00 249 ALA A C 1
ATOM 2007 O O . ALA A 1 249 ? -4.018 -5.792 23.407 1.00 89.00 249 ALA A O 1
ATOM 2008 N N . GLU A 1 250 ? -2.052 -5.552 22.344 1.00 87.81 250 GLU A N 1
ATOM 2009 C CA . GLU A 1 250 ? -1.315 -4.949 23.466 1.00 87.81 250 GLU A CA 1
ATOM 2010 C C . GLU A 1 250 ? -2.030 -3.708 24.026 1.00 87.81 250 GLU A C 1
ATOM 2012 O O . GLU A 1 250 ? -2.289 -3.616 25.219 1.00 87.81 250 GLU A O 1
ATOM 2017 N N . VAL A 1 251 ? -2.436 -2.779 23.154 1.00 90.06 251 VAL A N 1
ATOM 2018 C CA . VAL A 1 251 ? -3.195 -1.587 23.566 1.00 90.06 251 VAL A CA 1
ATOM 2019 C C . VAL A 1 251 ? -4.545 -1.986 24.155 1.00 90.06 251 VAL A C 1
ATOM 2021 O O . VAL A 1 251 ? -4.999 -1.395 25.129 1.00 90.06 251 VAL A O 1
ATOM 2024 N N . PHE A 1 252 ? -5.215 -2.969 23.552 1.00 85.62 252 PHE A N 1
ATOM 2025 C CA . PHE A 1 252 ? -6.524 -3.416 24.015 1.00 85.62 252 PHE A CA 1
ATOM 2026 C C . PHE A 1 252 ? -6.475 -4.053 25.409 1.00 85.62 252 PHE A C 1
ATOM 2028 O O . PHE A 1 252 ? -7.415 -3.890 26.183 1.00 85.62 252 PHE A O 1
ATOM 2035 N N . GLU A 1 253 ? -5.406 -4.782 25.723 1.00 86.81 253 GLU A N 1
ATOM 2036 C CA . GLU A 1 253 ? -5.179 -5.379 27.039 1.00 86.81 253 GLU A CA 1
ATOM 2037 C C . GLU A 1 253 ? -4.902 -4.311 28.094 1.00 86.81 253 GLU A C 1
ATOM 2039 O O . GLU A 1 253 ? -5.556 -4.320 29.135 1.00 86.81 253 GLU A O 1
ATOM 2044 N N . ASP A 1 254 ? -4.038 -3.340 27.798 1.00 86.56 254 ASP A N 1
ATOM 2045 C CA . ASP A 1 254 ? -3.770 -2.222 28.709 1.00 86.56 254 ASP A CA 1
ATOM 2046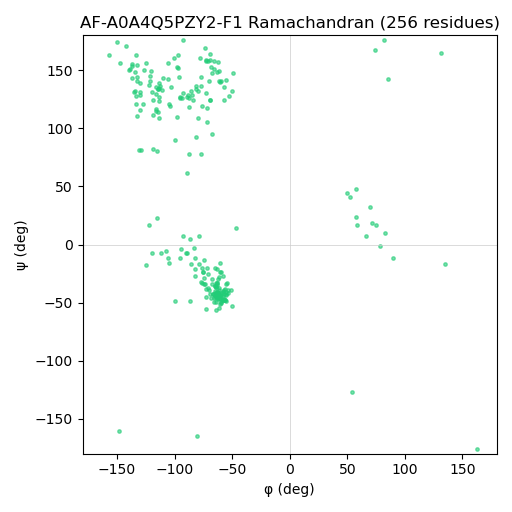 C C . ASP A 1 254 ? -5.038 -1.416 29.015 1.00 86.56 254 ASP A C 1
ATOM 2048 O O . ASP A 1 254 ? -5.309 -1.110 30.172 1.00 86.56 254 ASP A O 1
ATOM 2052 N N . LEU A 1 255 ? -5.882 -1.154 28.011 1.00 82.44 255 LEU A N 1
ATOM 2053 C CA . LEU A 1 255 ? -7.153 -0.444 28.204 1.00 82.44 255 LEU A CA 1
ATOM 2054 C C . LEU A 1 255 ? -8.173 -1.197 29.070 1.00 82.44 255 LEU A C 1
ATOM 2056 O O . LEU A 1 255 ? -9.112 -0.576 29.555 1.00 82.44 255 LEU A O 1
ATOM 2060 N N . LYS A 1 256 ? -8.050 -2.519 29.228 1.00 77.38 256 LYS A N 1
ATOM 2061 C CA . LYS A 1 256 ? -8.915 -3.293 30.137 1.00 77.38 256 LYS A CA 1
ATOM 2062 C C . LYS A 1 256 ? -8.452 -3.238 31.587 1.00 77.38 256 LYS A C 1
ATOM 2064 O O . LYS A 1 256 ? -9.239 -3.562 32.472 1.00 77.38 256 LYS A O 1
ATOM 2069 N N . ASN A 1 257 ? -7.180 -2.919 31.798 1.00 70.38 257 ASN A N 1
ATOM 2070 C CA . ASN A 1 257 ? -6.551 -2.878 33.111 1.00 70.38 257 ASN A CA 1
ATOM 2071 C C . ASN A 1 257 ? -6.577 -1.464 33.728 1.00 70.38 257 ASN A C 1
ATOM 2073 O O . ASN A 1 257 ? -6.141 -1.303 34.867 1.00 70.38 257 ASN A O 1
ATOM 2077 N N . GLU A 1 258 ? -7.075 -0.466 32.988 1.00 59.88 258 GLU A N 1
ATOM 2078 C CA . GLU A 1 258 ? -7.359 0.908 33.438 1.00 59.88 258 GLU A CA 1
ATOM 2079 C C . GLU A 1 258 ? -8.832 1.089 33.831 1.00 59.88 258 GLU A C 1
ATOM 2081 O O . GLU A 1 258 ? -9.076 1.836 34.807 1.00 59.88 258 GLU A O 1
#

Foldseek 3Di:
DKDKPPDPPDKCAPVCLVQQKGWADPVCVVLAAPAWDWAWEADPNDIDIWTWHDDDPGTTITRRDNVSCCVAPFHIHWMWMWDDPDHRYIYIHTVLLVLVPVQFAFDFLVSLVVSVVLQVVLQVVQDQDDQDPDDDPVVSCCQQQPQPPPDFRDHRSDTRHGNNLSVVQSLQQCLVSVVVNVCCVVVVDDRGWTKGAQGDPRDDPPAERMDTNNAGEHEDEDALVCVVVVVVVVQVSVPVGHPYYTYDPNNVVVVVVD